Protein AF-A0AA37AEQ0-F1 (afdb_monomer_lite)

Foldseek 3Di:
DDAQDKDWDWDFAPCQPVDRFIFIWIWHHHDQAWIKIATDDTPDPVRHQKIWIFHDDPPDPDGTDIDDIDRPPPDQDALDKDWDSDDDVNFIKIKHKHWQFDADFLWKDKDKRAAPPFQAKKFWPFKWKAWPVRDIAGEDEDDDDDPDQFDWHWYWDIDRRIIIIMTDGNHGDGTIMMMMTMIGGPPD

Secondary structure (DSSP, 8-state):
--TTEEEEEEEPPP-STT----EEEEEEE-SSSEEEEEEEEESSGGG-SEEEEEE--TT--SPPEEPPPEE-SS---BT-EEEEEEEETTEEEEEEEEEEEEPPSSEEEEEEEEPTT-SSBEEEEEEEEEETTS-EEEEEESS----STT-EEEEEEE-BSEEEEEEEESS----EEEEEEEEEETT-

Structure (mmCIF, N/CA/C/O backbone):
data_AF-A0AA37AEQ0-F1
#
_entry.id   AF-A0AA37AEQ0-F1
#
loop_
_atom_site.group_PDB
_atom_site.id
_atom_site.type_symbol
_atom_site.label_atom_id
_atom_site.label_alt_id
_atom_site.label_comp_id
_atom_site.label_asym_id
_atom_site.label_entity_id
_at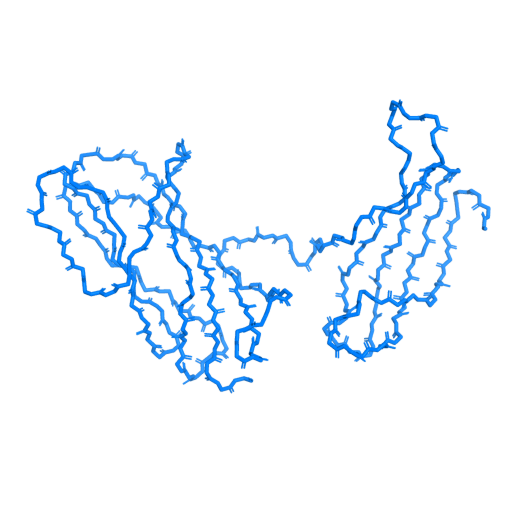om_site.label_seq_id
_atom_site.pdbx_PDB_ins_code
_atom_site.Cartn_x
_atom_site.Cartn_y
_atom_site.Cartn_z
_atom_site.occupancy
_atom_site.B_iso_or_equiv
_atom_site.auth_seq_id
_atom_site.auth_comp_id
_atom_site.auth_asym_id
_atom_site.auth_atom_id
_atom_site.pdbx_PDB_model_num
ATOM 1 N N . MET A 1 1 ? -11.901 4.478 37.609 1.00 84.62 1 MET A N 1
ATOM 2 C CA . MET A 1 1 ? -11.786 3.007 37.739 1.00 84.62 1 MET A CA 1
ATOM 3 C C . MET A 1 1 ? -10.487 2.690 38.466 1.00 84.62 1 MET A C 1
ATOM 5 O O . MET A 1 1 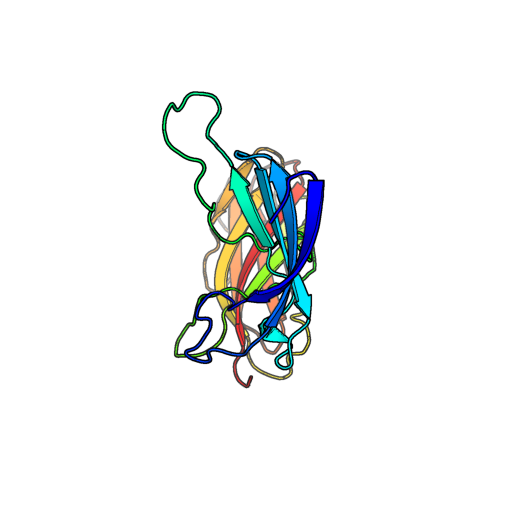? -9.556 3.475 38.286 1.00 84.62 1 MET A O 1
ATOM 9 N N . PRO A 1 2 ? -10.434 1.632 39.291 1.00 93.06 2 PRO A N 1
ATOM 10 C CA . PRO A 1 2 ? -9.207 1.205 39.965 1.00 93.06 2 PRO A CA 1
ATOM 11 C C . PRO A 1 2 ? -8.101 0.816 38.976 1.00 93.06 2 PRO A C 1
ATOM 13 O O . PRO A 1 2 ? -8.379 0.493 37.819 1.00 93.06 2 PRO A O 1
ATOM 16 N N . ASP A 1 3 ? -6.856 0.850 39.433 1.00 94.06 3 ASP A N 1
ATOM 17 C CA . ASP A 1 3 ? -5.698 0.402 38.656 1.00 94.06 3 ASP A CA 1
ATOM 18 C C . ASP A 1 3 ? -5.747 -1.107 38.398 1.00 94.06 3 ASP A C 1
ATOM 20 O O . ASP A 1 3 ? -6.312 -1.863 39.189 1.00 94.06 3 ASP A O 1
ATOM 24 N N . LYS A 1 4 ? -5.157 -1.537 37.279 1.00 93.62 4 LYS A N 1
ATOM 25 C CA . LYS A 1 4 ? -5.136 -2.926 36.790 1.00 93.62 4 LYS A CA 1
ATOM 26 C C . LYS A 1 4 ? -6.529 -3.549 36.633 1.00 93.62 4 LYS A C 1
ATOM 28 O O . LYS A 1 4 ? -6.721 -4.734 36.895 1.00 93.62 4 LYS A O 1
ATOM 33 N N . THR A 1 5 ? -7.512 -2.759 36.197 1.00 95.75 5 THR A N 1
ATOM 34 C CA . THR A 1 5 ? -8.882 -3.240 35.943 1.00 95.75 5 THR A CA 1
ATOM 35 C C . THR A 1 5 ? -9.333 -2.959 34.517 1.00 95.75 5 THR A C 1
ATOM 37 O O . THR A 1 5 ? -8.787 -2.091 33.832 1.00 95.75 5 THR A O 1
ATOM 40 N N . ALA A 1 6 ? -10.358 -3.692 34.076 1.00 93.69 6 ALA A N 1
ATOM 41 C CA . ALA A 1 6 ? -11.024 -3.486 32.798 1.00 93.69 6 ALA A CA 1
ATOM 42 C C . ALA A 1 6 ? -12.510 -3.163 33.000 1.00 93.69 6 ALA A C 1
ATOM 44 O O . ALA A 1 6 ? -13.137 -3.639 33.947 1.00 93.69 6 ALA A O 1
ATOM 45 N N . LYS A 1 7 ? -13.084 -2.363 32.100 1.00 94.00 7 LYS A N 1
ATOM 46 C CA . LYS A 1 7 ? -14.513 -2.048 32.085 1.00 94.00 7 LYS A CA 1
ATOM 47 C C . LYS A 1 7 ? -15.039 -2.023 30.655 1.00 94.00 7 LYS A C 1
ATOM 49 O O . LYS A 1 7 ? -14.414 -1.433 29.775 1.00 94.00 7 LYS A O 1
ATOM 54 N N . LEU A 1 8 ? -16.219 -2.607 30.452 1.00 91.75 8 LEU A N 1
ATOM 55 C CA . LEU A 1 8 ? -16.995 -2.394 29.237 1.00 91.75 8 LEU A CA 1
ATOM 56 C C . LEU A 1 8 ? -17.552 -0.971 29.258 1.00 91.75 8 LEU A C 1
ATOM 58 O O . LEU A 1 8 ? -18.265 -0.585 30.189 1.00 91.75 8 LEU A O 1
ATOM 62 N N . VAL A 1 9 ? -17.201 -0.178 28.256 1.00 87.75 9 VAL A N 1
ATOM 63 C CA . VAL A 1 9 ? -17.616 1.217 28.162 1.00 87.75 9 VAL A CA 1
ATOM 64 C C . VAL A 1 9 ? -18.263 1.488 26.819 1.00 87.75 9 VAL A C 1
ATOM 66 O O . VAL A 1 9 ? -17.903 0.916 25.790 1.00 87.75 9 VAL A O 1
ATOM 69 N N . ARG A 1 10 ? -19.220 2.409 26.848 1.00 82.25 10 ARG A N 1
ATOM 70 C CA . ARG A 1 10 ? -19.697 3.069 25.647 1.00 82.25 10 ARG A CA 1
ATOM 71 C C . ARG A 1 10 ? -18.673 4.131 25.264 1.00 82.25 10 ARG A C 1
ATOM 73 O O . ARG A 1 10 ? -18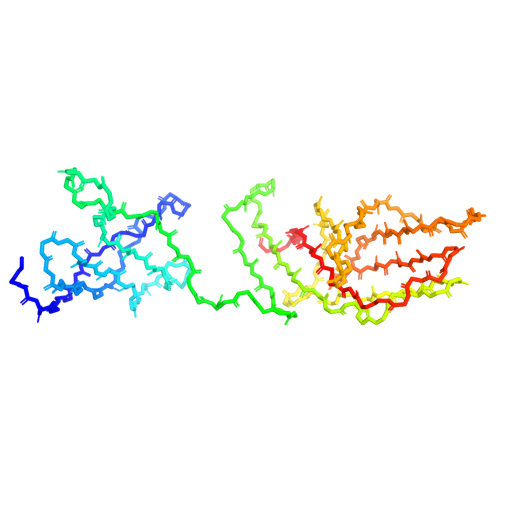.372 4.991 26.090 1.00 82.25 10 ARG A O 1
ATOM 80 N N . ALA A 1 11 ? -18.154 4.071 24.046 1.00 77.50 11 ALA A N 1
ATOM 81 C CA . ALA A 1 11 ? -17.254 5.088 23.525 1.00 77.50 11 ALA A CA 1
ATOM 82 C C . ALA A 1 11 ? -17.711 5.529 22.136 1.00 77.50 11 ALA A C 1
ATOM 84 O O . ALA A 1 11 ? -18.377 4.781 21.421 1.00 77.50 11 ALA A O 1
ATOM 85 N N . TYR A 1 12 ? -17.374 6.764 21.782 1.00 74.00 12 TYR A N 1
ATOM 86 C CA . TYR A 1 12 ? -17.659 7.294 20.460 1.00 74.00 12 TYR A CA 1
ATOM 87 C C . TYR A 1 12 ? -16.391 7.192 19.613 1.00 74.00 12 TYR A C 1
ATOM 89 O O . TYR A 1 12 ? -15.313 7.544 20.103 1.00 74.00 12 TYR A O 1
ATOM 97 N N . PRO A 1 13 ? -16.500 6.690 18.375 1.00 66.69 13 PRO A N 1
ATOM 98 C CA . PRO A 1 13 ? -15.394 6.718 17.437 1.00 66.69 13 PRO A CA 1
ATOM 99 C C . PRO A 1 13 ? -15.082 8.181 17.073 1.00 66.69 13 PRO A C 1
ATOM 101 O O . PRO A 1 13 ? -15.890 9.075 17.356 1.00 66.69 13 PRO A O 1
ATOM 104 N N . PRO A 1 14 ? -13.944 8.453 16.409 1.00 60.06 14 PRO A N 1
ATOM 105 C CA . PRO A 1 14 ? -13.762 9.720 15.706 1.00 60.06 14 PRO A CA 1
ATOM 106 C C . PRO A 1 14 ? -15.007 10.010 14.867 1.00 60.06 14 PRO A C 1
ATOM 108 O O . PRO A 1 14 ? -15.624 9.064 14.373 1.00 60.06 14 PRO A O 1
ATOM 111 N N . ALA A 1 15 ? -15.375 11.283 14.701 1.00 56.88 15 ALA A N 1
ATOM 112 C CA . ALA A 1 15 ? -16.514 11.704 13.883 1.00 56.88 15 ALA A CA 1
ATOM 113 C C . ALA A 1 15 ? -16.268 11.393 12.391 1.00 56.88 15 ALA A C 1
ATOM 115 O O . ALA A 1 15 ? -16.078 12.274 11.559 1.00 56.88 15 ALA A O 1
ATOM 116 N N . MET A 1 16 ? -16.237 10.111 12.053 1.00 50.28 16 MET A N 1
ATOM 117 C CA . MET A 1 16 ? -16.204 9.581 10.709 1.00 50.28 16 MET A CA 1
ATOM 118 C C . MET A 1 16 ? -17.612 9.771 10.157 1.00 50.28 16 MET A C 1
ATOM 120 O O . MET A 1 16 ? -18.535 9.039 10.501 1.00 50.28 16 MET A O 1
ATOM 124 N N . TYR A 1 17 ? -17.772 10.789 9.313 1.00 45.34 17 TYR A N 1
ATOM 125 C CA . TYR A 1 17 ? -18.969 11.010 8.494 1.00 45.34 17 TYR A CA 1
ATOM 126 C C . TYR A 1 17 ? -20.237 11.470 9.226 1.00 45.34 17 TYR A C 1
ATOM 128 O O . TYR A 1 17 ? -21.337 11.095 8.835 1.00 45.34 17 TYR A O 1
ATOM 136 N N . GLY A 1 18 ? -20.112 12.296 10.270 1.00 47.34 18 GLY A N 1
ATOM 137 C CA . GLY A 1 18 ? -21.272 12.956 10.896 1.00 47.34 18 GLY A CA 1
ATOM 138 C C . GLY A 1 18 ? -22.235 12.025 11.646 1.00 47.34 18 GLY A C 1
ATOM 139 O O . GLY A 1 18 ? -23.206 12.504 12.224 1.00 47.34 18 GLY A O 1
ATOM 140 N N . ASN A 1 19 ? -21.945 10.722 11.701 1.00 52.44 19 ASN A N 1
ATOM 141 C CA . ASN A 1 19 ? -22.732 9.733 12.424 1.00 52.44 19 ASN A CA 1
ATOM 142 C C . ASN A 1 19 ? -22.028 9.361 13.732 1.00 52.44 19 ASN A C 1
ATOM 144 O O . ASN A 1 19 ? -21.001 8.685 13.746 1.00 52.44 19 ASN A O 1
ATOM 148 N N . ALA A 1 20 ? -22.606 9.794 14.853 1.00 52.16 20 ALA A N 1
ATOM 149 C CA . ALA A 1 20 ? -22.179 9.432 16.203 1.00 52.16 20 ALA A CA 1
ATOM 150 C C . ALA A 1 20 ? -22.712 8.039 16.596 1.00 52.16 20 ALA A C 1
ATOM 152 O O . ALA A 1 20 ? -23.422 7.882 17.593 1.00 52.16 20 ALA A O 1
ATOM 153 N N . GLY A 1 21 ? -22.402 7.025 15.783 1.00 60.69 21 GLY A N 1
ATOM 154 C CA . GLY A 1 21 ? -22.750 5.640 16.079 1.00 60.69 21 GLY A CA 1
ATOM 155 C C . GLY A 1 21 ? -22.120 5.204 17.402 1.00 60.69 21 GLY A C 1
ATOM 156 O O . GLY A 1 21 ? -20.934 5.422 17.655 1.00 60.69 21 GLY A O 1
ATOM 157 N N . THR A 1 22 ? -22.931 4.626 18.285 1.00 64.31 22 THR A N 1
ATOM 158 C CA . THR A 1 22 ? -22.464 4.112 19.573 1.00 64.31 22 THR A CA 1
ATOM 159 C C . THR A 1 22 ? -21.633 2.852 19.353 1.00 64.31 22 THR A C 1
ATOM 161 O O . THR A 1 22 ? -22.151 1.877 18.810 1.00 64.31 22 THR A O 1
ATOM 164 N N . THR A 1 23 ? -20.392 2.822 19.844 1.00 74.69 23 THR A N 1
ATOM 165 C CA . THR A 1 23 ? -19.597 1.592 19.856 1.00 74.69 23 THR A CA 1
ATOM 166 C C . THR A 1 23 ? -19.450 1.009 21.259 1.00 74.69 23 THR A C 1
ATOM 168 O O . THR A 1 23 ? -19.633 1.688 22.279 1.00 74.69 23 THR A O 1
ATOM 171 N N . ILE A 1 24 ? -19.149 -0.288 21.307 1.00 82.69 24 ILE A N 1
ATOM 172 C CA . ILE A 1 24 ? -18.793 -1.002 22.529 1.00 82.69 24 ILE A CA 1
ATOM 173 C C . ILE A 1 24 ? -17.273 -1.133 22.552 1.00 82.69 24 ILE A C 1
ATOM 175 O O . ILE A 1 24 ? -16.666 -1.657 21.615 1.00 82.69 24 ILE A O 1
ATOM 179 N N . SER A 1 25 ? -16.658 -0.676 23.639 1.00 86.25 25 SER A N 1
ATOM 180 C CA . SER A 1 25 ? -15.208 -0.697 23.808 1.00 86.25 25 SER A CA 1
ATOM 181 C C . SER A 1 25 ? -14.819 -1.285 25.160 1.00 86.25 25 SER A C 1
ATOM 183 O O . SER A 1 25 ? -15.537 -1.153 26.153 1.00 86.25 25 SER A O 1
ATOM 185 N N . LEU A 1 26 ? -13.650 -1.916 25.209 1.00 90.44 26 LEU A N 1
ATOM 186 C CA . LEU A 1 26 ? -13.000 -2.319 26.447 1.00 90.44 26 LEU A CA 1
ATOM 187 C C . LEU A 1 26 ? -12.008 -1.228 26.855 1.00 90.44 26 LEU A C 1
ATOM 189 O O . LEU A 1 26 ? -11.074 -0.923 26.114 1.00 90.44 26 LEU A O 1
ATOM 193 N N . LEU A 1 27 ? -12.207 -0.649 28.038 1.00 92.69 27 LEU A N 1
ATOM 194 C CA . LEU A 1 27 ? -11.242 0.241 28.673 1.00 92.69 27 LEU A CA 1
ATOM 195 C C . LEU A 1 27 ? -10.448 -0.551 29.709 1.00 92.69 27 LEU A C 1
ATOM 197 O O . LEU A 1 27 ? -11.026 -1.004 30.695 1.00 92.69 27 LEU A O 1
ATOM 201 N N . TYR A 1 28 ? -9.138 -0.678 29.517 1.00 93.75 28 TYR A N 1
ATOM 202 C CA . TYR A 1 28 ? -8.205 -1.194 30.516 1.00 93.75 28 TYR A CA 1
ATOM 203 C C . TYR A 1 28 ? -7.392 -0.043 31.107 1.00 93.75 28 TYR A C 1
ATOM 205 O O . TYR A 1 28 ? -6.773 0.725 30.371 1.00 93.75 28 TYR A O 1
ATOM 213 N N . LYS A 1 29 ? -7.364 0.074 32.436 1.00 94.69 29 LYS A N 1
ATOM 214 C CA . LYS A 1 29 ? -6.497 1.025 33.144 1.00 94.69 29 LYS A CA 1
ATOM 215 C C . LYS A 1 29 ? -5.382 0.245 33.815 1.00 94.69 29 LYS A C 1
ATOM 217 O O . LYS A 1 29 ? -5.661 -0.568 34.690 1.00 94.69 29 LYS A O 1
ATOM 222 N N . GLY A 1 30 ? -4.140 0.520 33.428 1.00 92.38 30 GLY A N 1
ATOM 223 C CA . GLY A 1 30 ? -2.967 -0.008 34.116 1.00 92.38 30 GLY A CA 1
ATOM 224 C C . GLY A 1 30 ? -2.722 0.763 35.404 1.00 92.38 30 GLY A C 1
ATOM 225 O O . GLY A 1 30 ? -2.883 0.209 36.485 1.00 92.38 30 GLY A O 1
ATOM 226 N N . ASP A 1 31 ? -2.406 2.051 35.272 1.00 89.69 31 ASP A N 1
ATOM 227 C CA . ASP A 1 31 ? -2.112 2.964 36.379 1.00 89.69 31 ASP A CA 1
ATOM 228 C C . ASP A 1 31 ? -2.518 4.412 36.033 1.00 89.69 31 ASP A C 1
ATOM 230 O O . ASP A 1 31 ? -3.294 4.659 35.101 1.00 89.69 31 ASP A O 1
ATOM 234 N N . ALA A 1 32 ? -2.079 5.399 36.819 1.00 85.75 32 ALA A N 1
ATOM 235 C CA . ALA A 1 32 ? -2.355 6.819 36.572 1.00 85.75 32 ALA A CA 1
ATOM 236 C C . ALA A 1 32 ? -1.830 7.341 35.217 1.00 85.75 32 ALA A C 1
ATOM 238 O O . ALA A 1 32 ? -2.354 8.329 34.697 1.00 85.75 32 ALA A O 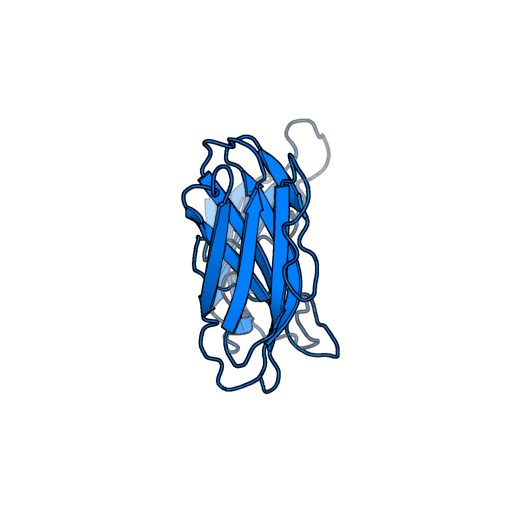1
ATOM 239 N N . ASN A 1 33 ? -0.824 6.680 34.650 1.00 87.44 33 ASN A N 1
ATOM 240 C CA . ASN A 1 33 ? -0.101 7.089 33.454 1.00 87.44 33 ASN A CA 1
ATOM 241 C C . ASN A 1 33 ? -0.396 6.216 32.234 1.00 87.44 33 ASN A C 1
ATOM 243 O O . ASN A 1 33 ? -0.054 6.636 31.134 1.00 87.44 33 ASN A O 1
ATOM 247 N N . TYR A 1 34 ? -1.031 5.057 32.416 1.00 86.06 34 TYR A N 1
ATOM 248 C CA . TYR A 1 34 ? -1.313 4.112 31.343 1.00 86.06 34 TYR A CA 1
ATOM 249 C C . TYR A 1 34 ? -2.765 3.629 31.322 1.00 86.06 34 TYR A C 1
ATOM 251 O O . TYR A 1 34 ? -3.277 3.056 32.292 1.00 86.06 34 TYR A O 1
ATOM 259 N N . ALA A 1 35 ? -3.415 3.798 30.172 1.00 91.19 35 ALA A N 1
ATOM 260 C CA . ALA A 1 35 ? -4.687 3.156 29.860 1.00 91.19 35 ALA A CA 1
ATOM 261 C C . ALA A 1 35 ? -4.805 2.852 28.362 1.00 91.19 35 ALA A C 1
ATOM 263 O O . ALA A 1 35 ? -4.214 3.541 27.533 1.00 91.19 35 ALA A O 1
ATOM 264 N N . VAL A 1 36 ? -5.614 1.849 28.026 1.00 87.50 36 VAL A N 1
ATOM 265 C CA . VAL A 1 36 ? -5.936 1.462 26.648 1.00 87.50 36 VAL A CA 1
ATOM 266 C C . VAL A 1 36 ? -7.444 1.406 26.488 1.00 87.50 36 VAL A C 1
ATOM 268 O O . VAL A 1 36 ? -8.130 0.767 27.286 1.00 87.50 36 VAL A O 1
ATOM 271 N N . LEU A 1 37 ? -7.956 2.035 25.437 1.00 86.38 37 LEU A N 1
ATOM 272 C CA . LEU A 1 37 ? -9.340 1.907 25.003 1.00 86.38 37 LEU A CA 1
ATOM 273 C C . LEU A 1 37 ? -9.348 1.213 23.642 1.00 86.38 37 LEU A C 1
ATOM 275 O O . LEU A 1 37 ? -8.839 1.769 22.674 1.00 86.38 37 LEU A O 1
ATOM 279 N N . SER A 1 38 ? -9.897 0.002 23.571 1.00 83.38 38 SER A N 1
ATOM 280 C CA . SER A 1 38 ? -10.011 -0.757 22.317 1.00 83.38 38 SER A CA 1
ATOM 281 C C . SER A 1 38 ? -11.472 -0.958 21.961 1.00 83.38 38 SER A C 1
ATOM 283 O O . SER A 1 38 ? -12.246 -1.454 22.783 1.00 83.38 38 SER A O 1
ATOM 285 N N . ASN A 1 39 ? -11.850 -0.594 20.741 1.00 83.06 39 ASN A N 1
ATOM 286 C CA . ASN A 1 39 ? -13.159 -0.943 20.229 1.00 83.06 39 ASN A CA 1
ATOM 287 C C . ASN A 1 39 ? -13.263 -2.454 19.979 1.00 83.06 39 ASN A C 1
ATOM 289 O O . ASN A 1 39 ? -12.355 -3.054 19.409 1.00 83.06 39 ASN A O 1
ATOM 293 N N . ILE A 1 40 ? -14.376 -3.052 20.405 1.00 80.81 40 ILE A N 1
ATOM 294 C CA . ILE A 1 40 ? -14.642 -4.489 20.237 1.00 80.81 40 ILE A CA 1
ATOM 295 C C . ILE A 1 40 ? -15.930 -4.771 19.457 1.00 80.81 40 ILE A C 1
ATOM 297 O O . ILE A 1 40 ? -16.263 -5.928 19.222 1.00 80.81 40 ILE A O 1
ATOM 301 N N . GLY A 1 41 ? -16.659 -3.729 19.055 1.00 75.56 41 GLY A N 1
ATOM 302 C CA . GLY A 1 41 ? -17.841 -3.872 18.217 1.00 75.56 41 GLY A CA 1
ATOM 303 C C . GLY A 1 41 ? -18.604 -2.570 18.005 1.00 75.56 41 GLY A C 1
ATOM 304 O O . GLY A 1 41 ? -18.498 -1.618 18.783 1.00 75.56 41 GLY A O 1
ATOM 305 N N . SER A 1 42 ? -19.387 -2.544 16.935 1.00 76.12 42 SER A N 1
ATOM 306 C CA . SER A 1 42 ? -20.275 -1.455 16.536 1.00 76.12 42 SER A CA 1
ATOM 307 C C . SER A 1 42 ? -21.446 -2.036 15.740 1.00 76.12 42 SER A C 1
ATOM 309 O O . SER A 1 42 ? -21.294 -3.080 15.107 1.00 76.12 42 SER A O 1
ATOM 311 N N . ALA A 1 43 ? -22.598 -1.359 15.764 1.00 72.62 43 ALA A N 1
ATOM 312 C CA . ALA A 1 43 ? -23.708 -1.664 14.857 1.00 72.62 43 ALA A CA 1
ATOM 313 C C . ALA A 1 43 ? -23.358 -1.310 13.398 1.00 72.62 43 ALA A C 1
ATOM 315 O O . ALA A 1 43 ? -23.763 -2.012 12.477 1.00 72.62 43 ALA A O 1
ATOM 316 N N . ASP A 1 44 ? -22.545 -0.269 13.203 1.00 69.56 44 ASP A N 1
ATOM 317 C CA . ASP A 1 44 ? -21.992 0.111 11.905 1.00 69.56 44 ASP A CA 1
ATOM 318 C C . ASP A 1 44 ? -20.598 -0.494 11.717 1.00 69.56 44 ASP A C 1
ATOM 320 O O . ASP A 1 44 ? -19.662 -0.151 12.448 1.00 69.56 44 ASP A O 1
ATOM 324 N N . VAL A 1 45 ? -20.439 -1.344 10.697 1.00 64.75 45 VAL A N 1
ATOM 325 C CA . VAL A 1 45 ? -19.181 -2.058 10.392 1.00 64.75 45 VAL A CA 1
ATOM 326 C C . VAL A 1 45 ? -17.984 -1.126 10.167 1.00 64.75 45 VAL A C 1
ATOM 328 O O . VAL A 1 45 ? -16.853 -1.490 10.476 1.00 64.75 45 VAL A O 1
ATOM 331 N N . GLY A 1 46 ? -18.224 0.099 9.689 1.00 63.72 46 GLY A N 1
ATOM 332 C CA . GLY A 1 46 ? -17.184 1.104 9.446 1.00 63.72 46 GLY A CA 1
ATOM 333 C C . GLY A 1 46 ? -16.658 1.812 10.700 1.00 63.72 46 GLY A C 1
ATOM 334 O O . GLY A 1 46 ? -15.742 2.622 10.588 1.00 63.72 46 GLY A O 1
ATOM 335 N N . LEU A 1 47 ? -17.231 1.537 11.877 1.00 68.94 47 LEU A N 1
ATOM 336 C CA . LEU A 1 47 ? -16.826 2.135 13.156 1.00 68.94 47 LEU A CA 1
ATOM 337 C C . LEU A 1 47 ? -16.102 1.134 14.077 1.00 68.94 47 LEU A C 1
ATOM 339 O O . LEU A 1 47 ? -15.818 1.456 15.235 1.00 68.94 47 LEU A O 1
ATOM 343 N N . CYS A 1 48 ? -15.810 -0.072 13.578 1.00 71.62 48 CYS A N 1
ATOM 344 C CA . CYS A 1 48 ? -15.084 -1.111 14.305 1.00 71.62 48 CYS A CA 1
ATOM 345 C C . CYS A 1 48 ? -13.555 -0.926 14.230 1.00 71.62 48 CYS A C 1
ATOM 347 O O . CYS A 1 48 ? -13.049 -0.415 13.240 1.00 71.62 48 CYS A O 1
ATOM 349 N N . GLY A 1 49 ? -12.804 -1.402 15.233 1.00 69.69 49 GLY A N 1
ATOM 350 C CA . GLY A 1 49 ? -11.360 -1.685 15.091 1.00 69.69 49 GLY A CA 1
ATOM 351 C C . GLY A 1 49 ? -10.367 -0.561 15.427 1.00 69.69 49 GLY A C 1
ATOM 352 O O . GLY A 1 49 ? -9.166 -0.736 15.233 1.00 69.69 49 GLY A O 1
ATOM 353 N N . TRP A 1 50 ? -10.826 0.567 15.971 1.00 71.50 50 TRP A N 1
ATOM 354 C CA . TRP A 1 50 ? -9.948 1.650 16.432 1.00 71.50 50 TRP A CA 1
ATOM 355 C C . TRP A 1 50 ? -9.442 1.435 17.871 1.00 71.50 50 TRP A C 1
ATOM 357 O O . TRP A 1 50 ? -10.122 0.825 18.709 1.00 71.50 50 TRP A O 1
ATOM 367 N N . ARG A 1 51 ? -8.261 1.989 18.180 1.00 73.88 51 ARG A N 1
ATOM 368 C CA . ARG A 1 51 ? -7.674 2.009 19.530 1.00 73.88 51 ARG A CA 1
ATOM 369 C C . ARG A 1 51 ? -7.182 3.409 19.914 1.00 73.88 51 ARG A C 1
ATOM 371 O O . ARG A 1 51 ? -6.800 4.203 19.059 1.00 73.88 51 ARG A O 1
ATOM 378 N N . MET A 1 52 ? -7.181 3.696 21.218 1.00 73.81 52 MET A N 1
ATOM 379 C CA . MET A 1 52 ? -6.468 4.829 21.818 1.00 73.81 52 MET A CA 1
ATOM 380 C C . MET A 1 52 ? -5.617 4.391 23.010 1.00 73.81 52 MET A C 1
ATOM 382 O O . MET A 1 52 ? -6.037 3.554 23.817 1.00 73.81 52 MET A O 1
ATOM 386 N N . PHE A 1 53 ? -4.475 5.053 23.178 1.00 77.94 53 PHE A N 1
ATOM 387 C CA . PHE A 1 53 ? -3.611 4.928 24.347 1.00 77.94 53 PHE A CA 1
ATOM 388 C C . PHE A 1 53 ? -3.635 6.213 25.162 1.00 77.94 53 PHE A C 1
ATOM 390 O O . PHE A 1 53 ? -3.646 7.312 24.613 1.00 77.94 53 PHE A O 1
ATOM 397 N N . LYS A 1 54 ? -3.600 6.085 26.484 1.00 80.62 54 LYS A N 1
ATOM 398 C CA . LYS A 1 54 ? -3.268 7.183 27.383 1.00 80.62 54 LYS A CA 1
ATOM 399 C C . LYS A 1 54 ? -1.871 6.942 27.915 1.00 80.62 54 LYS A C 1
ATOM 401 O O . LYS A 1 54 ? -1.648 5.908 28.540 1.00 80.62 54 LYS A O 1
ATOM 406 N N . LEU A 1 55 ? -0.966 7.883 27.670 1.00 80.38 55 LEU A N 1
ATOM 407 C CA . LEU A 1 55 ? 0.431 7.791 28.083 1.00 80.38 55 LEU A CA 1
ATOM 408 C C . LEU A 1 55 ? 0.905 9.126 28.658 1.00 80.38 55 LEU A C 1
ATOM 410 O O . LEU A 1 55 ? 0.486 10.202 28.225 1.00 80.38 55 LEU A O 1
ATOM 414 N N . ARG A 1 56 ? 1.795 9.055 29.650 1.00 80.00 56 ARG A N 1
ATOM 415 C CA . ARG A 1 56 ? 2.645 10.187 30.030 1.00 80.00 56 ARG A CA 1
ATOM 416 C C . ARG A 1 56 ? 3.926 10.108 29.206 1.00 80.00 56 ARG A C 1
ATOM 418 O O . ARG A 1 56 ? 4.555 9.053 29.173 1.00 80.00 56 ARG A O 1
ATOM 425 N N . TYR A 1 57 ? 4.333 11.211 28.583 1.00 73.31 57 TYR A N 1
ATOM 426 C CA . TYR A 1 57 ? 5.634 11.266 27.921 1.00 73.31 57 TYR A CA 1
ATOM 427 C C . TYR A 1 57 ? 6.759 11.072 28.954 1.00 73.31 57 TYR A C 1
ATOM 429 O O . TYR A 1 57 ? 6.722 11.740 29.990 1.00 73.31 57 TYR A O 1
ATOM 437 N N . PRO A 1 58 ? 7.761 10.207 28.693 1.00 58.38 58 PRO A N 1
ATOM 438 C CA . PRO A 1 58 ? 8.803 9.868 29.670 1.00 58.38 58 PRO A CA 1
ATOM 439 C C . PRO A 1 58 ? 9.574 11.070 30.236 1.00 58.38 58 PRO A C 1
ATOM 441 O O . PRO A 1 58 ? 10.077 11.007 31.351 1.00 58.38 58 PRO A O 1
ATOM 444 N N . SER A 1 59 ? 9.644 12.173 29.486 1.00 63.75 59 SER A N 1
ATOM 445 C CA . SER A 1 59 ? 10.349 13.409 29.846 1.00 63.75 59 SER A CA 1
ATOM 446 C C . SER A 1 59 ? 9.443 14.536 30.368 1.00 63.75 59 SER A C 1
ATOM 448 O O . SER A 1 59 ? 9.918 15.653 30.560 1.00 63.75 59 SER A O 1
ATOM 450 N N . SER A 1 60 ? 8.146 14.289 30.587 1.00 67.81 60 SER A N 1
ATOM 451 C CA . SER A 1 60 ? 7.171 15.335 30.919 1.00 67.81 60 SER A CA 1
ATOM 452 C C . SER A 1 60 ? 6.650 15.244 32.358 1.00 67.81 60 SER A C 1
ATOM 454 O O . SER A 1 60 ? 6.259 14.178 32.837 1.00 67.81 60 SER A O 1
ATOM 456 N N . SER A 1 61 ? 6.575 16.393 33.037 1.00 72.88 61 SER A N 1
ATOM 457 C CA . SER A 1 61 ? 5.838 16.564 34.299 1.00 72.88 61 SER A CA 1
ATOM 458 C C . SER A 1 61 ? 4.327 16.739 34.089 1.00 72.88 61 SER A C 1
ATOM 460 O O . SER A 1 61 ? 3.571 16.786 35.061 1.00 72.88 61 SER A O 1
ATOM 462 N N . SER A 1 62 ? 3.871 16.831 32.837 1.00 73.19 62 SER A N 1
ATOM 463 C CA . SER A 1 62 ? 2.463 17.011 32.498 1.00 73.19 62 SER A CA 1
ATOM 464 C C . SER A 1 62 ? 1.642 15.737 32.761 1.00 73.19 62 SER A C 1
ATOM 466 O O . SER A 1 62 ? 2.172 14.622 32.709 1.00 73.19 62 SER A O 1
ATOM 468 N N . PRO A 1 63 ? 0.329 15.869 33.031 1.00 76.12 63 PRO A N 1
ATOM 469 C CA . PRO A 1 63 ? -0.572 14.727 33.142 1.00 76.12 63 PRO A CA 1
ATOM 470 C C . PRO A 1 63 ? -0.558 13.865 31.874 1.00 76.12 63 PRO A C 1
ATOM 472 O O . PRO A 1 63 ? -0.388 14.378 30.770 1.00 76.12 63 PRO A O 1
ATOM 475 N N . ALA A 1 64 ? -0.793 12.558 32.020 1.00 79.12 64 ALA A N 1
ATOM 476 C CA . ALA A 1 64 ? -0.958 11.672 30.872 1.00 79.12 64 ALA A CA 1
ATOM 477 C C . ALA A 1 64 ? -2.130 12.138 29.993 1.00 79.12 64 ALA A C 1
ATOM 479 O O . ALA A 1 64 ? -3.214 12.442 30.507 1.00 79.12 64 ALA A O 1
ATOM 480 N N . VAL A 1 65 ? -1.923 12.149 28.679 1.00 78.25 65 VAL A N 1
ATOM 481 C CA . VAL A 1 65 ? -2.916 12.569 27.684 1.00 78.25 65 VAL A CA 1
ATOM 482 C C . VAL A 1 65 ? -3.336 11.380 26.834 1.00 78.25 65 VAL A C 1
ATOM 484 O O . VAL A 1 65 ? -2.590 10.412 26.686 1.00 78.25 65 VAL A O 1
ATOM 487 N N . TRP A 1 66 ? -4.559 11.432 26.315 1.00 76.38 66 TRP A N 1
ATOM 488 C CA . TRP A 1 66 ? -4.979 10.491 25.286 1.00 76.38 66 TRP A CA 1
ATOM 489 C C . TRP A 1 66 ? -4.244 10.831 23.993 1.00 76.38 66 TRP A C 1
ATOM 491 O O . TRP A 1 66 ? -4.293 11.970 23.531 1.00 76.38 66 TRP A O 1
ATOM 501 N N . MET A 1 67 ? -3.542 9.848 23.450 1.00 68.06 67 MET A N 1
ATOM 502 C CA . MET A 1 67 ? -2.860 9.936 22.169 1.00 68.06 67 MET A CA 1
ATOM 503 C C . MET A 1 67 ? -3.893 9.927 21.031 1.00 68.06 67 MET A C 1
ATOM 505 O O . MET A 1 67 ? -5.038 9.509 21.252 1.00 68.06 67 MET A O 1
ATOM 509 N N . PRO A 1 68 ? -3.520 10.391 19.824 1.00 62.19 68 PRO A N 1
ATOM 510 C CA . PRO A 1 68 ? -4.369 10.269 18.647 1.00 62.19 68 PRO A CA 1
ATOM 511 C C . PRO A 1 68 ? -4.873 8.835 18.447 1.00 62.19 68 PRO A C 1
ATOM 513 O O . PRO A 1 68 ? -4.239 7.868 18.868 1.00 62.19 68 PRO A O 1
ATOM 516 N N . PHE A 1 69 ? -6.034 8.705 17.812 1.00 62.47 69 PHE A N 1
ATOM 517 C CA . PHE A 1 69 ? -6.572 7.405 17.428 1.00 62.47 69 PHE A CA 1
ATOM 518 C C . PHE A 1 69 ? -5.631 6.728 16.429 1.00 62.47 69 PHE A C 1
ATOM 520 O O . PHE A 1 69 ? -5.242 7.348 15.440 1.00 62.47 69 PHE A O 1
ATOM 527 N N . GLU A 1 70 ? -5.323 5.454 16.657 1.00 56.75 70 GLU A N 1
ATOM 528 C CA . GLU A 1 70 ? -4.525 4.642 15.740 1.00 56.75 70 GLU A CA 1
ATOM 529 C C . GLU A 1 70 ? -5.390 3.520 15.157 1.00 56.75 70 GLU A C 1
ATOM 531 O O . GLU A 1 70 ? -6.138 2.833 15.865 1.00 56.75 70 GLU A O 1
ATOM 536 N N . TRP A 1 71 ? -5.315 3.364 13.834 1.00 57.22 71 TRP A N 1
ATOM 537 C CA . TRP A 1 71 ? -5.920 2.248 13.120 1.00 57.22 71 TRP A CA 1
ATOM 538 C C . TRP A 1 71 ? -4.925 1.088 13.110 1.00 57.22 71 TRP A C 1
ATOM 540 O O . TRP A 1 71 ? -3.947 1.116 12.368 1.00 57.22 71 TRP A O 1
ATOM 550 N N . GLU A 1 72 ? -5.140 0.087 13.962 1.00 52.69 72 GLU A N 1
ATOM 551 C CA . GLU A 1 72 ? -4.183 -1.016 14.128 1.00 52.69 72 GLU A CA 1
ATOM 552 C C . GLU A 1 72 ? -4.503 -2.269 13.301 1.00 52.69 72 GLU A C 1
ATOM 554 O O . GLU A 1 72 ? -3.633 -3.127 13.148 1.00 52.69 72 GLU A O 1
ATOM 559 N N . ASN A 1 73 ? -5.726 -2.433 12.780 1.00 49.81 73 ASN A N 1
ATOM 560 C CA . ASN A 1 73 ? -6.114 -3.707 12.179 1.00 49.81 73 ASN A CA 1
ATOM 561 C C . ASN A 1 73 ? -7.018 -3.557 10.939 1.00 49.81 73 ASN A C 1
ATOM 563 O O . ASN A 1 73 ? -8.119 -3.018 11.058 1.00 49.81 73 ASN A O 1
ATOM 567 N N . PRO A 1 74 ? -6.598 -4.087 9.773 1.00 50.19 74 PRO A N 1
ATOM 568 C CA . PRO A 1 74 ? -5.339 -4.804 9.552 1.00 50.19 74 PRO A CA 1
ATOM 569 C C . PRO A 1 74 ? -4.117 -3.866 9.530 1.00 50.19 74 PRO A C 1
ATOM 571 O O . PRO A 1 74 ? -4.247 -2.739 9.052 1.00 50.19 74 PRO A O 1
ATOM 574 N N . PRO A 1 75 ? -2.922 -4.324 9.964 1.00 59.25 75 PRO A N 1
ATOM 575 C CA . PRO A 1 75 ? -1.671 -3.635 9.639 1.00 59.25 75 PRO A CA 1
ATOM 576 C C . PRO A 1 75 ? -1.552 -3.515 8.120 1.00 59.25 75 PRO A C 1
ATOM 578 O O . PRO A 1 75 ? -2.040 -4.408 7.423 1.00 59.25 75 PRO A O 1
ATOM 581 N N . MET A 1 76 ? -0.915 -2.458 7.604 1.00 69.50 76 MET A N 1
ATOM 582 C CA . MET A 1 76 ? -0.739 -2.294 6.156 1.00 69.50 76 MET A CA 1
ATOM 583 C C . MET A 1 76 ? 0.075 -3.456 5.580 1.00 69.50 76 MET A C 1
ATOM 585 O O . MET A 1 76 ? 1.245 -3.642 5.908 1.00 69.50 76 MET A O 1
ATOM 589 N N . LYS A 1 77 ? -0.570 -4.257 4.734 1.00 81.62 77 LYS A N 1
ATOM 590 C CA . LYS A 1 77 ? -0.000 -5.415 4.050 1.00 81.62 77 LYS A CA 1
ATOM 591 C C . LYS A 1 77 ? 0.080 -5.129 2.560 1.00 81.62 77 LYS A C 1
ATOM 593 O O . LYS A 1 77 ? -0.777 -4.456 1.990 1.00 81.62 77 LYS A O 1
ATOM 598 N N . ILE A 1 78 ? 1.093 -5.706 1.925 1.00 87.69 78 ILE A N 1
ATOM 599 C CA . ILE A 1 78 ? 1.172 -5.760 0.468 1.00 87.69 78 ILE A CA 1
ATOM 600 C C . ILE A 1 78 ? -0.046 -6.521 -0.074 1.00 87.69 78 ILE A C 1
ATOM 602 O O . ILE A 1 78 ? -0.407 -7.575 0.447 1.00 87.69 78 ILE A O 1
ATOM 606 N N . GLY A 1 79 ? -0.656 -5.983 -1.128 1.00 86.56 79 GLY A N 1
ATOM 607 C CA . GLY A 1 79 ? -1.795 -6.558 -1.838 1.00 86.56 79 GLY A CA 1
ATOM 608 C C . GLY A 1 79 ? -3.141 -6.381 -1.137 1.00 86.56 79 GLY A C 1
ATOM 609 O O . GLY A 1 79 ? -4.135 -6.911 -1.621 1.00 86.56 79 GLY A O 1
ATOM 610 N N . VAL A 1 80 ? -3.191 -5.666 -0.009 1.00 83.94 80 VAL A N 1
ATOM 611 C CA . VAL A 1 80 ? -4.438 -5.392 0.710 1.00 83.94 80 VAL A CA 1
ATOM 612 C C . VAL A 1 80 ? -4.858 -3.947 0.471 1.00 83.94 80 VAL A C 1
ATOM 614 O O . VAL A 1 80 ? -4.055 -3.021 0.594 1.00 83.94 80 VAL A O 1
ATOM 617 N N . GLU A 1 81 ? -6.127 -3.765 0.121 1.00 85.75 81 GLU A N 1
ATOM 618 C CA . GLU A 1 81 ? -6.748 -2.453 -0.016 1.00 85.75 81 GLU A CA 1
ATOM 619 C C . GLU A 1 81 ? -7.174 -1.917 1.358 1.00 85.75 81 GLU A C 1
ATOM 621 O O . GLU A 1 81 ? -7.798 -2.621 2.155 1.00 85.75 81 GLU A O 1
ATOM 626 N N . TYR A 1 82 ? -6.876 -0.644 1.614 1.00 81.31 82 TYR A N 1
ATOM 627 C CA . TYR A 1 82 ? -7.288 0.069 2.818 1.00 81.31 82 TYR A CA 1
ATOM 628 C C . TYR A 1 82 ? -8.068 1.315 2.438 1.00 81.31 82 TYR A C 1
ATOM 630 O O . TYR A 1 82 ? -7.599 2.149 1.667 1.00 81.31 82 TYR A O 1
ATOM 638 N N . ARG A 1 83 ? -9.249 1.482 3.025 1.00 80.31 83 ARG A N 1
ATOM 639 C CA . ARG A 1 83 ? -10.000 2.732 2.928 1.00 80.31 83 ARG A CA 1
ATOM 640 C C . ARG A 1 83 ? -9.382 3.780 3.853 1.00 80.31 83 ARG A C 1
ATOM 642 O O . ARG A 1 83 ? -9.111 3.490 5.015 1.00 80.31 83 ARG A O 1
ATOM 649 N N . THR A 1 84 ? -9.192 4.994 3.353 1.00 78.69 84 THR A N 1
ATOM 650 C CA . THR A 1 84 ? -8.679 6.124 4.136 1.00 78.69 84 THR A CA 1
ATOM 651 C C . THR A 1 84 ? -9.820 6.983 4.688 1.00 78.69 84 THR A C 1
ATOM 653 O O . THR A 1 84 ? -11.004 6.748 4.424 1.00 78.69 84 THR A O 1
ATOM 656 N N . THR A 1 85 ? -9.469 8.000 5.475 1.00 76.69 85 THR A N 1
ATOM 657 C CA . THR A 1 85 ? -10.411 9.026 5.949 1.00 76.69 85 THR A CA 1
ATOM 658 C C . THR A 1 85 ? -10.723 10.084 4.888 1.00 76.69 85 THR A C 1
ATOM 660 O O . THR A 1 85 ? -11.706 10.814 5.023 1.00 76.69 85 THR A O 1
ATOM 663 N N . GLU A 1 86 ? -9.920 10.171 3.826 1.00 80.75 86 GLU A N 1
ATOM 664 C CA . GLU A 1 86 ? -10.079 11.170 2.775 1.00 80.75 86 GLU A CA 1
ATOM 665 C C . GLU A 1 86 ? -11.271 10.866 1.861 1.00 80.75 86 GLU A C 1
ATOM 667 O O . GLU A 1 86 ? -11.681 9.712 1.669 1.00 80.75 86 GLU A O 1
ATOM 672 N N . ARG A 1 87 ? -11.822 11.929 1.263 1.00 81.38 87 ARG A N 1
ATOM 673 C CA . ARG A 1 87 ? -12.833 11.825 0.211 1.00 81.38 87 ARG A CA 1
ATOM 674 C C . ARG A 1 87 ? -12.452 12.688 -0.983 1.00 81.38 87 ARG A C 1
ATOM 676 O O . ARG A 1 87 ? -12.085 13.844 -0.801 1.00 81.38 87 ARG A O 1
ATOM 683 N N . TYR A 1 88 ? -12.602 12.147 -2.185 1.00 80.81 88 TYR A N 1
ATOM 684 C CA . TYR A 1 88 ? -12.462 12.891 -3.433 1.00 80.81 88 TYR A CA 1
ATOM 685 C C . TYR A 1 88 ? -13.834 12.973 -4.089 1.00 80.81 88 TYR A C 1
ATOM 687 O O . TYR A 1 88 ? -14.446 11.937 -4.334 1.00 80.81 88 TYR A O 1
ATOM 695 N N . ASP A 1 89 ? -14.346 14.186 -4.311 1.00 84.44 89 ASP A N 1
ATOM 696 C CA . ASP A 1 89 ? -15.693 14.382 -4.870 1.00 84.44 89 ASP A CA 1
ATOM 697 C C . ASP A 1 89 ? -16.782 13.625 -4.068 1.00 84.44 89 ASP A C 1
ATOM 699 O O . ASP A 1 89 ? -17.642 12.931 -4.600 1.00 84.44 89 ASP A O 1
ATOM 703 N N . GLY A 1 90 ? -16.667 13.655 -2.733 1.00 77.31 90 GLY A N 1
ATOM 704 C CA . GLY A 1 90 ? -17.562 12.937 -1.814 1.00 77.31 90 GLY A CA 1
ATOM 705 C C . GLY A 1 90 ? -17.363 11.415 -1.747 1.00 77.31 90 GLY A C 1
ATOM 706 O O . GLY A 1 90 ? -17.917 10.766 -0.857 1.00 77.31 90 GLY A O 1
ATOM 707 N N . LYS A 1 91 ? -16.525 10.832 -2.608 1.00 80.00 91 LYS A N 1
ATOM 708 C CA . LYS A 1 91 ? -16.303 9.383 -2.699 1.00 80.00 91 LYS A CA 1
ATOM 709 C C . LYS A 1 91 ? -15.151 8.931 -1.801 1.00 80.00 91 LYS A C 1
ATOM 711 O O . LYS A 1 91 ? -14.218 9.700 -1.579 1.00 80.00 91 LYS A O 1
ATOM 716 N N . PRO A 1 92 ? -15.205 7.721 -1.211 1.00 79.94 92 PRO A N 1
ATOM 717 C CA . PRO A 1 92 ? -14.094 7.199 -0.415 1.00 79.94 92 PRO A CA 1
ATOM 718 C C . PRO A 1 92 ? -12.799 7.089 -1.224 1.00 79.94 92 PRO A C 1
ATOM 720 O O . PRO A 1 92 ? -12.821 6.651 -2.373 1.00 79.94 92 PRO A O 1
ATOM 723 N N . VAL A 1 93 ? -11.684 7.438 -0.584 1.00 87.44 93 VAL A N 1
ATOM 724 C CA . VAL A 1 93 ? -10.335 7.203 -1.104 1.00 87.44 93 VAL A CA 1
ATOM 725 C C . VAL A 1 93 ? -9.756 5.937 -0.474 1.00 87.44 93 VAL A C 1
ATOM 727 O O . VAL A 1 93 ? -9.995 5.634 0.697 1.00 87.44 93 VAL A O 1
ATOM 730 N N . PHE A 1 94 ? -8.990 5.200 -1.265 1.00 89.88 94 PHE A N 1
ATOM 731 C CA . PHE A 1 94 ? -8.347 3.946 -0.908 1.00 89.88 94 PHE A CA 1
ATOM 732 C C . PHE A 1 94 ? -6.846 4.030 -1.163 1.00 89.88 94 PHE A C 1
ATOM 734 O O . PHE A 1 94 ? -6.392 4.798 -2.015 1.00 89.88 94 PHE A O 1
ATOM 741 N N . VAL A 1 95 ? -6.084 3.229 -0.423 1.00 92.75 95 VAL A N 1
ATOM 742 C CA . VAL A 1 95 ? -4.651 3.021 -0.621 1.00 92.75 95 VAL A CA 1
ATOM 743 C C . VAL A 1 95 ? -4.321 1.539 -0.682 1.00 92.75 95 VAL A C 1
ATOM 745 O O . VAL A 1 95 ? -4.985 0.714 -0.053 1.00 92.75 95 VAL A O 1
ATOM 748 N N . MET A 1 96 ? -3.281 1.198 -1.436 1.00 92.50 96 MET A N 1
ATOM 749 C CA . MET A 1 96 ? -2.770 -0.167 -1.522 1.00 92.50 96 MET A CA 1
ATOM 750 C C . MET A 1 96 ? -1.271 -0.153 -1.818 1.00 92.50 96 MET A C 1
ATOM 752 O O . MET A 1 96 ? -0.811 0.617 -2.661 1.00 92.50 96 MET A O 1
ATOM 756 N N . ALA A 1 97 ? -0.523 -1.027 -1.145 1.00 94.56 97 ALA A N 1
ATOM 757 C CA . ALA A 1 97 ? 0.863 -1.321 -1.493 1.00 94.56 97 ALA A CA 1
ATOM 758 C C . ALA A 1 97 ? 0.911 -2.569 -2.382 1.00 94.56 97 ALA A C 1
ATOM 760 O O . ALA A 1 97 ? 0.252 -3.560 -2.077 1.00 94.56 97 ALA A O 1
ATOM 761 N N . VAL A 1 98 ? 1.691 -2.557 -3.457 1.00 95.88 98 VAL A N 1
ATOM 762 C CA . VAL A 1 98 ? 1.813 -3.681 -4.397 1.00 95.88 98 VAL A CA 1
ATOM 763 C C . VAL A 1 98 ? 3.283 -4.036 -4.570 1.00 95.88 98 VAL A C 1
ATOM 765 O O . VAL A 1 98 ? 4.124 -3.161 -4.765 1.00 95.88 98 VAL A O 1
ATOM 768 N N . ASN A 1 99 ? 3.606 -5.327 -4.504 1.00 96.56 99 ASN A N 1
ATOM 769 C CA . ASN A 1 99 ? 4.962 -5.800 -4.758 1.00 96.56 99 ASN A CA 1
ATOM 770 C C . ASN A 1 99 ? 5.273 -5.659 -6.253 1.00 96.56 99 ASN A C 1
ATOM 772 O O . ASN A 1 99 ? 4.633 -6.303 -7.083 1.00 96.56 99 ASN A O 1
ATOM 776 N N . GLY A 1 100 ? 6.252 -4.819 -6.583 1.00 95.62 100 GLY A N 1
ATOM 777 C CA . GLY A 1 100 ? 6.708 -4.618 -7.951 1.00 95.62 100 GLY A CA 1
ATOM 778 C C . GLY A 1 100 ? 7.696 -5.684 -8.430 1.00 95.62 100 GLY A C 1
ATOM 779 O O . GLY A 1 100 ? 7.945 -5.782 -9.631 1.00 95.62 100 GLY A O 1
ATOM 780 N N . GLY A 1 101 ? 8.254 -6.498 -7.529 1.00 97.19 101 GLY A N 1
ATOM 781 C CA . GLY A 1 101 ? 9.357 -7.419 -7.805 1.00 97.19 101 GLY A CA 1
ATOM 782 C C . GLY A 1 101 ? 10.620 -6.672 -8.234 1.00 97.19 101 GLY A C 1
ATOM 783 O O . GLY A 1 101 ? 10.781 -5.496 -7.915 1.00 97.19 101 GLY A O 1
ATOM 784 N N . ALA A 1 102 ? 11.491 -7.332 -9.000 1.00 97.62 102 ALA A N 1
ATOM 785 C CA . ALA A 1 102 ? 12.700 -6.709 -9.538 1.00 97.62 102 ALA A CA 1
ATOM 786 C C . ALA A 1 102 ? 12.345 -5.555 -10.487 1.00 97.62 102 ALA A C 1
ATOM 788 O O . ALA A 1 102 ? 11.537 -5.727 -11.407 1.00 97.62 102 ALA A O 1
ATOM 789 N N . PHE A 1 103 ? 12.932 -4.381 -10.278 1.00 97.31 103 PHE A N 1
ATOM 790 C CA . PHE A 1 103 ? 12.797 -3.264 -11.205 1.00 97.31 103 PHE A CA 1
ATOM 791 C C . PHE A 1 103 ? 13.509 -3.614 -12.530 1.00 97.31 103 PHE A C 1
ATOM 793 O O . PHE A 1 103 ? 14.575 -4.225 -12.480 1.00 97.31 103 PHE A O 1
ATOM 800 N N . PRO A 1 104 ? 12.937 -3.306 -13.712 1.00 95.94 104 PRO A N 1
ATOM 801 C CA . PRO A 1 104 ? 13.559 -3.670 -14.986 1.00 95.94 104 PRO A CA 1
ATOM 802 C C . PRO A 1 104 ? 14.906 -2.968 -15.191 1.00 95.94 104 PRO A C 1
ATOM 804 O O . PRO A 1 104 ? 15.015 -1.766 -14.946 1.00 95.94 104 PRO A O 1
ATOM 807 N N . ASP A 1 105 ? 15.896 -3.705 -15.698 1.00 95.12 105 ASP A N 1
ATOM 808 C CA . ASP A 1 105 ? 17.211 -3.193 -16.095 1.00 95.12 105 ASP A CA 1
ATOM 809 C C . ASP A 1 105 ? 17.242 -2.973 -17.607 1.00 95.12 105 ASP A C 1
ATOM 811 O O . ASP A 1 105 ? 16.942 -3.900 -18.364 1.00 95.12 105 ASP A O 1
ATOM 815 N N . ASN A 1 106 ? 17.613 -1.768 -18.054 1.00 93.25 106 ASN A N 1
ATOM 816 C CA . ASN A 1 106 ? 17.721 -1.405 -19.479 1.00 93.25 106 ASN A CA 1
ATOM 817 C C . ASN A 1 106 ? 16.507 -1.859 -20.324 1.00 93.25 106 ASN A C 1
ATOM 819 O O . ASN A 1 106 ? 16.642 -2.295 -21.467 1.00 93.25 106 ASN A O 1
ATOM 823 N N . SER A 1 107 ? 15.320 -1.838 -19.723 1.00 94.12 107 SER A N 1
ATOM 824 C CA . SER A 1 107 ? 14.084 -2.387 -20.274 1.00 94.12 107 SER A CA 1
ATOM 825 C C . SER A 1 107 ? 12.875 -1.791 -19.553 1.00 94.12 107 SER A C 1
ATOM 827 O O . SER A 1 107 ? 13.005 -0.970 -18.640 1.00 94.12 107 SER A O 1
ATOM 829 N N . SER A 1 108 ? 11.679 -2.200 -19.969 1.00 94.81 108 SER A N 1
ATOM 830 C CA . SER A 1 108 ? 10.429 -1.843 -19.308 1.00 94.81 108 SER A CA 1
ATOM 831 C C . SER A 1 108 ? 9.565 -3.075 -19.077 1.00 94.81 108 SER A C 1
ATOM 833 O O . SER A 1 108 ? 9.745 -4.114 -19.715 1.00 94.81 108 SER A O 1
ATOM 835 N N . LYS A 1 109 ? 8.627 -2.961 -18.139 1.00 95.12 109 LYS A N 1
ATOM 836 C CA . LYS A 1 109 ? 7.583 -3.958 -17.915 1.00 95.12 109 LYS A CA 1
ATOM 837 C C . LYS A 1 109 ? 6.280 -3.292 -17.503 1.00 95.12 109 LYS A C 1
ATOM 839 O O . LYS A 1 109 ? 6.272 -2.185 -16.963 1.00 95.12 109 LYS A O 1
ATOM 844 N N . ILE A 1 110 ? 5.193 -4.016 -17.720 1.00 95.75 110 ILE A N 1
ATOM 845 C CA . ILE A 1 110 ? 3.846 -3.607 -17.336 1.00 95.75 110 ILE A CA 1
ATOM 846 C C . ILE A 1 110 ? 3.420 -4.419 -16.116 1.00 95.75 110 ILE A C 1
ATOM 848 O O . ILE A 1 110 ? 3.620 -5.632 -16.061 1.00 95.75 110 ILE A O 1
ATOM 852 N N . ILE A 1 111 ? 2.831 -3.736 -15.141 1.00 95.69 111 ILE A N 1
ATOM 853 C CA . ILE A 1 111 ? 2.194 -4.323 -13.968 1.00 95.69 111 ILE A CA 1
ATOM 854 C C . ILE A 1 111 ? 0.714 -3.966 -14.033 1.00 95.69 111 ILE A C 1
ATOM 856 O O . ILE A 1 111 ? 0.348 -2.790 -14.005 1.00 95.69 111 ILE A O 1
ATOM 860 N N . GLU A 1 112 ? -0.138 -4.983 -14.107 1.00 94.94 112 GLU A N 1
ATOM 861 C CA . GLU A 1 112 ? -1.578 -4.806 -13.969 1.00 94.94 112 GLU A CA 1
ATOM 862 C C . GLU A 1 112 ? -1.986 -5.037 -12.517 1.00 94.94 112 GLU A C 1
ATOM 864 O O . GLU A 1 112 ? -1.766 -6.109 -11.953 1.00 94.94 112 GLU A O 1
ATOM 869 N N . VAL A 1 113 ? -2.599 -4.025 -11.913 1.00 94.62 113 VAL A N 1
ATOM 870 C CA . VAL A 1 113 ? -3.089 -4.085 -10.538 1.00 94.62 113 VAL A CA 1
ATOM 871 C C . VAL A 1 113 ? -4.608 -4.173 -10.572 1.00 94.62 113 VAL A C 1
ATOM 873 O O . VAL A 1 113 ? -5.279 -3.184 -10.863 1.00 94.62 113 VAL A O 1
ATOM 876 N N . GLN A 1 114 ? -5.146 -5.359 -10.287 1.00 91.62 114 GLN A N 1
ATOM 877 C CA . GLN A 1 114 ? -6.589 -5.565 -10.146 1.00 91.62 114 GLN A CA 1
ATOM 878 C C . GLN A 1 114 ? -7.075 -4.959 -8.830 1.00 91.62 114 GLN A C 1
ATOM 880 O O . GLN A 1 114 ? -6.478 -5.197 -7.779 1.00 91.62 114 GLN A O 1
ATOM 885 N N . ILE A 1 115 ? -8.153 -4.180 -8.891 1.00 89.50 115 ILE A N 1
ATOM 886 C CA . ILE A 1 115 ? -8.751 -3.544 -7.720 1.00 89.50 115 ILE A CA 1
ATOM 887 C C . ILE A 1 115 ? -9.897 -4.417 -7.199 1.00 89.50 115 ILE A C 1
ATOM 889 O O . ILE A 1 115 ? -10.822 -4.715 -7.961 1.00 89.50 115 ILE A O 1
ATOM 893 N N . PRO A 1 116 ? -9.866 -4.828 -5.916 1.00 79.12 116 PRO A N 1
ATOM 894 C CA . PRO A 1 116 ? -10.916 -5.655 -5.335 1.00 79.12 116 PRO A CA 1
ATOM 895 C C . PRO A 1 116 ? -12.309 -5.021 -5.433 1.00 79.12 116 PRO A C 1
ATOM 897 O O . PRO A 1 116 ? -12.471 -3.792 -5.388 1.00 79.12 116 PRO A O 1
ATOM 900 N N . ASP A 1 117 ? -13.319 -5.888 -5.538 1.00 72.62 117 ASP A N 1
ATOM 901 C CA . ASP A 1 117 ? -14.742 -5.557 -5.409 1.00 72.62 117 ASP A CA 1
ATOM 902 C C . ASP A 1 117 ? -15.209 -4.394 -6.299 1.00 72.62 117 ASP A C 1
ATOM 904 O O . ASP A 1 117 ? -16.063 -3.596 -5.914 1.00 72.62 117 ASP A O 1
ATOM 908 N N . THR A 1 118 ? -14.626 -4.270 -7.496 1.00 69.00 118 THR A N 1
ATOM 909 C CA . THR A 1 118 ? -14.929 -3.180 -8.429 1.00 69.00 118 THR A CA 1
ATOM 910 C C . THR A 1 118 ? -15.368 -3.709 -9.788 1.00 69.00 118 THR A C 1
ATOM 912 O O . THR A 1 118 ? -14.616 -4.398 -10.471 1.00 69.00 118 THR A O 1
ATOM 915 N N . SER A 1 119 ? -16.577 -3.329 -10.207 1.00 64.31 119 SER A N 1
ATOM 916 C CA . SER A 1 119 ? -17.087 -3.523 -11.573 1.00 64.31 119 SER A CA 1
ATOM 917 C C . SER A 1 119 ? -17.008 -2.257 -12.442 1.00 64.31 119 SER A C 1
ATOM 919 O O . SER A 1 119 ? -17.255 -2.334 -13.647 1.00 64.31 119 SER A O 1
ATOM 921 N N . GLY A 1 120 ? -16.682 -1.107 -11.836 1.00 75.31 120 GLY A N 1
ATOM 922 C CA . GLY A 1 120 ? -16.653 0.216 -12.466 1.00 75.31 120 GLY A CA 1
ATOM 923 C C . GLY A 1 120 ? -15.250 0.789 -12.695 1.00 75.31 120 GLY A C 1
ATOM 924 O O . GLY A 1 120 ? -14.225 0.147 -12.446 1.00 75.31 120 GLY A O 1
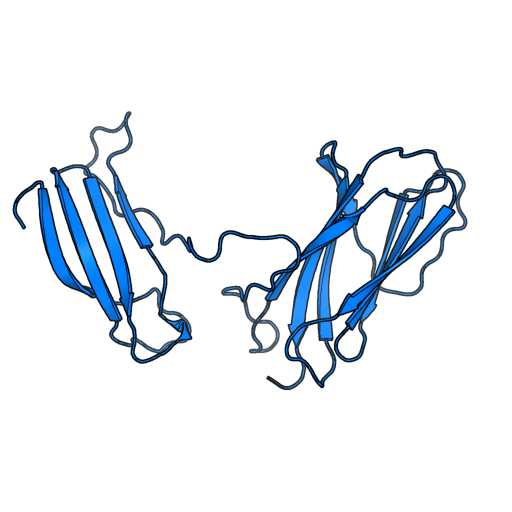ATOM 925 N N . GLN A 1 121 ? -15.196 2.033 -13.177 1.00 88.25 121 GLN A N 1
ATOM 926 C CA . GLN A 1 121 ? -13.920 2.708 -13.409 1.00 88.25 121 GLN A CA 1
ATOM 927 C C . GLN A 1 121 ? -13.207 2.988 -12.087 1.00 88.25 121 GLN A C 1
ATOM 929 O O . GLN A 1 121 ? -13.819 3.349 -11.082 1.00 88.25 121 GLN A O 1
ATOM 934 N N . VAL A 1 122 ? -11.885 2.874 -12.106 1.00 92.12 122 VAL A N 1
ATOM 935 C CA . VAL A 1 122 ? -11.032 3.297 -10.995 1.00 92.12 122 VAL A CA 1
ATOM 936 C C . VAL A 1 122 ? -10.235 4.522 -11.411 1.00 92.12 122 VAL A C 1
ATOM 938 O O . VAL A 1 122 ? -9.787 4.632 -12.553 1.00 92.12 122 VAL A O 1
ATOM 941 N N . LYS A 1 123 ? -10.078 5.473 -10.491 1.00 92.50 123 LYS A N 1
ATOM 942 C CA . LYS A 1 123 ? -9.357 6.723 -10.734 1.00 92.50 123 LYS A CA 1
ATOM 943 C C . LYS A 1 123 ? -8.232 6.856 -9.723 1.00 92.50 123 LYS A C 1
ATOM 945 O O . LYS A 1 123 ? -8.466 7.089 -8.537 1.00 92.50 123 LYS A O 1
ATOM 950 N N . MET A 1 124 ? -7.008 6.696 -10.204 1.00 93.56 124 MET A N 1
ATOM 951 C CA . MET A 1 124 ? -5.803 6.943 -9.432 1.00 93.56 124 MET A CA 1
ATOM 952 C C . MET A 1 124 ? -5.668 8.445 -9.164 1.00 93.56 124 MET A C 1
ATOM 954 O O . MET A 1 124 ? -5.888 9.271 -10.047 1.00 93.56 124 MET A O 1
ATOM 958 N N . LEU A 1 125 ? -5.336 8.776 -7.922 1.00 94.06 125 LEU A N 1
ATOM 959 C CA . LEU A 1 125 ? -5.031 10.120 -7.438 1.00 94.06 125 LEU A CA 1
ATOM 960 C C . LEU A 1 125 ? -3.524 10.328 -7.334 1.00 94.06 125 LEU A C 1
ATOM 962 O O . LEU A 1 125 ? -3.030 11.398 -7.671 1.00 94.06 125 LEU A O 1
ATOM 966 N N . ASP A 1 126 ? -2.814 9.305 -6.861 1.00 94.19 126 ASP A N 1
ATOM 967 C CA . ASP A 1 126 ? -1.365 9.320 -6.717 1.00 94.19 126 ASP A CA 1
ATOM 968 C C . ASP A 1 126 ? -0.809 7.899 -6.837 1.00 94.19 126 ASP A C 1
ATOM 970 O O . ASP A 1 126 ? -1.438 6.928 -6.402 1.00 94.19 126 ASP A O 1
ATOM 974 N N . CYS A 1 127 ? 0.372 7.784 -7.433 1.00 95.44 127 CYS A N 1
ATOM 975 C CA . CYS A 1 127 ? 1.114 6.542 -7.501 1.00 95.44 127 CYS A CA 1
ATOM 976 C C . CYS A 1 127 ? 2.610 6.823 -7.519 1.00 95.44 127 CYS A C 1
ATOM 978 O O . CYS A 1 127 ? 3.089 7.660 -8.281 1.00 95.44 127 CYS A O 1
ATOM 980 N N . TYR A 1 128 ? 3.364 6.078 -6.721 1.00 96.62 128 TYR A N 1
ATOM 981 C CA . TYR A 1 128 ? 4.819 6.124 -6.752 1.00 96.62 128 TYR A CA 1
ATOM 982 C C . TYR A 1 128 ? 5.416 4.760 -6.417 1.00 96.62 128 TYR A C 1
ATOM 984 O O . TYR A 1 128 ? 4.814 3.937 -5.726 1.00 96.62 128 TYR A O 1
ATOM 992 N N . GLY A 1 129 ? 6.622 4.520 -6.923 1.00 97.00 129 GLY A N 1
ATOM 993 C CA . GLY A 1 129 ? 7.448 3.379 -6.556 1.00 97.00 129 GLY A CA 1
ATOM 994 C C . GLY A 1 129 ? 8.482 3.772 -5.508 1.00 97.00 129 GLY A C 1
ATOM 995 O O . GLY A 1 129 ? 8.944 4.911 -5.487 1.00 97.00 129 GLY A O 1
ATOM 996 N N . VAL A 1 130 ? 8.880 2.830 -4.662 1.00 97.62 130 VAL A N 1
ATOM 997 C CA . VAL A 1 130 ? 10.047 2.963 -3.782 1.00 97.62 130 VAL A CA 1
ATOM 998 C C . VAL A 1 130 ? 10.915 1.728 -3.968 1.00 97.62 130 VAL A C 1
ATOM 1000 O O . VAL A 1 130 ? 10.442 0.611 -3.755 1.00 97.62 130 VAL A O 1
ATOM 1003 N N . LEU A 1 131 ? 12.158 1.925 -4.407 1.00 97.94 131 LEU A N 1
ATOM 1004 C CA . LEU A 1 131 ? 13.159 0.859 -4.480 1.00 97.94 131 LEU A CA 1
ATOM 1005 C C . LEU A 1 131 ? 13.559 0.413 -3.066 1.00 97.94 131 LEU A C 1
ATOM 1007 O O . LEU A 1 131 ? 13.484 1.204 -2.127 1.00 97.94 131 LEU A O 1
ATOM 1011 N N . ASP A 1 132 ? 14.079 -0.805 -2.917 1.00 97.31 132 ASP A N 1
ATOM 1012 C CA . ASP A 1 132 ? 14.510 -1.353 -1.615 1.00 97.31 132 ASP A CA 1
ATOM 1013 C C . ASP A 1 132 ? 15.551 -0.479 -0.884 1.00 97.31 132 ASP A C 1
ATOM 1015 O O . ASP A 1 132 ? 15.680 -0.538 0.337 1.00 97.31 132 ASP A O 1
ATOM 1019 N N . ASN A 1 133 ? 16.281 0.367 -1.617 1.00 96.56 133 ASN A N 1
ATOM 1020 C CA . ASN A 1 133 ? 17.243 1.317 -1.055 1.00 96.56 133 ASN A CA 1
ATOM 1021 C C . ASN A 1 133 ? 16.625 2.670 -0.631 1.00 96.56 133 ASN A C 1
ATOM 1023 O O . ASN A 1 133 ? 17.362 3.586 -0.272 1.00 96.56 133 ASN A O 1
ATOM 1027 N N . GLY A 1 134 ? 15.301 2.823 -0.713 1.00 95.62 134 GLY A N 1
ATOM 1028 C CA . GLY A 1 134 ? 14.570 4.045 -0.370 1.00 95.62 134 GLY A CA 1
ATOM 1029 C C . GLY A 1 134 ? 14.450 5.076 -1.497 1.00 95.62 134 GLY A C 1
ATOM 1030 O O . GLY A 1 134 ? 13.836 6.121 -1.293 1.00 95.62 134 GLY A O 1
ATOM 1031 N N . THR A 1 135 ? 14.994 4.813 -2.690 1.00 95.38 135 THR A N 1
ATOM 1032 C CA . THR A 1 135 ? 14.848 5.730 -3.833 1.00 95.38 135 THR A CA 1
ATOM 1033 C C . THR A 1 135 ? 13.397 5.759 -4.302 1.00 95.38 135 THR A C 1
ATOM 1035 O O . THR A 1 135 ? 12.852 4.729 -4.703 1.00 95.38 135 THR A O 1
ATOM 1038 N N . GLN A 1 136 ? 12.781 6.941 -4.294 1.00 95.75 136 GLN A N 1
ATOM 1039 C CA . GLN A 1 136 ? 11.423 7.134 -4.790 1.00 95.75 136 GLN A CA 1
ATOM 1040 C C . GLN A 1 136 ? 11.406 7.341 -6.309 1.00 95.75 136 GLN A C 1
ATOM 1042 O O . GLN A 1 136 ? 12.257 8.030 -6.872 1.00 95.75 136 GLN A O 1
ATOM 1047 N N . ILE A 1 137 ? 10.398 6.768 -6.960 1.00 95.12 137 ILE A N 1
ATOM 1048 C CA . ILE A 1 137 ? 10.121 6.892 -8.390 1.00 95.12 137 ILE A CA 1
ATOM 1049 C C . ILE A 1 137 ? 8.723 7.505 -8.522 1.00 95.12 137 ILE A C 1
ATOM 1051 O O . ILE A 1 137 ? 7.733 6.794 -8.320 1.00 95.12 137 ILE A O 1
ATOM 1055 N N . PRO A 1 138 ? 8.619 8.814 -8.805 1.00 92.06 138 PRO A N 1
ATOM 1056 C CA . PRO A 1 138 ? 7.333 9.474 -8.983 1.00 92.06 138 PRO A CA 1
ATOM 1057 C C . PRO A 1 138 ? 6.563 8.874 -10.160 1.00 92.06 138 PRO A C 1
ATOM 1059 O O . PRO A 1 138 ? 7.145 8.621 -11.217 1.00 92.06 138 PRO A O 1
ATOM 1062 N N . GLY A 1 139 ? 5.262 8.657 -9.982 1.00 89.62 139 GLY A N 1
ATOM 1063 C CA . GLY A 1 139 ? 4.378 8.259 -11.067 1.00 89.62 139 GLY A CA 1
ATOM 1064 C C . GLY A 1 139 ? 3.891 9.444 -11.880 1.00 89.62 139 GLY A C 1
ATOM 1065 O O . GLY A 1 139 ? 3.525 10.485 -11.338 1.00 89.62 139 GLY A O 1
ATOM 1066 N N . LEU A 1 140 ? 3.855 9.262 -13.195 1.00 90.44 140 LEU A N 1
ATOM 1067 C CA . LEU A 1 140 ? 3.240 10.187 -14.137 1.00 90.44 140 LEU A CA 1
ATOM 1068 C C . LEU A 1 140 ? 1.960 9.574 -14.707 1.00 90.44 140 LEU A C 1
ATOM 1070 O O . LEU A 1 140 ? 1.861 8.361 -14.898 1.00 90.44 140 LEU A O 1
ATOM 1074 N N . PHE A 1 141 ? 0.967 10.411 -14.989 1.00 89.50 141 PHE A N 1
ATOM 1075 C CA . PHE A 1 141 ? -0.239 9.990 -15.697 1.00 89.50 141 PHE A CA 1
ATOM 1076 C C . PHE A 1 141 ? -0.022 10.047 -17.206 1.00 89.50 141 PHE A C 1
ATOM 1078 O O . PHE A 1 141 ? 0.482 11.048 -17.714 1.00 89.50 141 PHE A O 1
ATOM 1085 N N . GLY A 1 142 ? -0.470 9.012 -17.916 1.00 85.81 142 GLY A N 1
ATOM 1086 C CA . GLY A 1 142 ? -0.513 9.002 -19.378 1.00 85.81 142 GLY A CA 1
ATOM 1087 C C . GLY A 1 142 ? 0.211 7.822 -20.018 1.00 85.81 142 GLY A C 1
ATOM 1088 O O . GLY A 1 142 ? 0.545 6.832 -19.363 1.00 85.81 142 GLY A O 1
ATOM 1089 N N . GLU A 1 143 ? 0.414 7.932 -21.329 1.00 85.00 143 GLU A N 1
ATOM 1090 C CA . GLU A 1 143 ? 1.107 6.914 -22.114 1.00 85.00 143 GLU A CA 1
ATOM 1091 C C . GLU A 1 143 ? 2.578 6.809 -21.721 1.00 85.00 143 GLU A C 1
ATOM 1093 O O . GLU A 1 143 ? 3.254 7.811 -21.479 1.00 85.00 143 GLU A O 1
ATOM 1098 N N . SER A 1 144 ? 3.081 5.577 -21.659 1.00 83.12 144 SER A N 1
ATOM 1099 C CA . SER A 1 144 ? 4.474 5.336 -21.300 1.00 83.12 144 SER A CA 1
ATOM 1100 C C . SER A 1 144 ? 5.400 5.687 -22.457 1.00 83.12 144 SER A C 1
ATOM 1102 O O . SER A 1 144 ? 5.297 5.089 -23.530 1.00 83.12 144 SER A O 1
ATOM 1104 N N . VAL A 1 145 ? 6.350 6.589 -22.210 1.00 84.00 145 VAL A N 1
ATOM 1105 C CA . VAL A 1 145 ? 7.428 6.930 -23.145 1.00 84.00 145 VAL A CA 1
ATOM 1106 C C . VAL A 1 145 ? 8.767 6.704 -22.447 1.00 84.00 145 VAL A C 1
ATOM 1108 O O . VAL A 1 145 ? 9.040 7.267 -21.389 1.00 84.00 145 VAL A O 1
ATOM 1111 N N . PHE A 1 146 ? 9.579 5.826 -23.027 1.00 84.12 146 PHE A N 1
ATOM 1112 C CA . PHE A 1 146 ? 10.806 5.284 -22.444 1.00 84.12 146 PHE A CA 1
ATOM 1113 C C . PHE A 1 146 ? 11.953 5.353 -23.465 1.00 84.12 146 PHE A C 1
ATOM 1115 O O . PHE A 1 146 ? 12.494 4.334 -23.889 1.00 84.12 146 PHE A O 1
ATOM 1122 N N . ASP A 1 147 ? 12.273 6.562 -23.917 1.00 80.06 147 ASP A N 1
ATOM 1123 C CA . ASP A 1 147 ? 13.124 6.830 -25.086 1.00 80.06 147 ASP A CA 1
ATOM 1124 C C . ASP A 1 147 ? 14.495 7.448 -24.752 1.00 80.06 147 ASP A C 1
ATOM 1126 O O . ASP A 1 147 ? 15.389 7.481 -25.599 1.00 80.06 147 ASP A O 1
ATOM 1130 N N . ALA A 1 148 ? 14.702 7.904 -23.516 1.00 78.19 148 ALA A N 1
ATOM 1131 C CA . ALA A 1 148 ? 15.964 8.496 -23.088 1.00 78.19 148 ALA A CA 1
ATOM 1132 C C . ALA A 1 148 ? 17.034 7.444 -22.735 1.00 78.19 148 ALA A C 1
ATOM 1134 O O . ALA A 1 148 ? 16.754 6.337 -22.282 1.00 78.19 148 ALA A O 1
ATOM 1135 N N . SER A 1 149 ? 18.308 7.812 -22.858 1.00 75.88 149 SER A N 1
ATOM 1136 C CA . SER A 1 149 ? 19.402 7.036 -22.261 1.00 75.88 149 SER A CA 1
ATOM 1137 C C . SER A 1 149 ? 19.465 7.365 -20.764 1.00 75.88 149 SER A C 1
ATOM 1139 O O . SER A 1 149 ? 19.536 8.541 -20.419 1.00 75.88 149 SER A O 1
ATOM 1141 N N . ASN A 1 150 ? 19.444 6.362 -19.875 1.00 82.06 150 ASN A N 1
ATOM 1142 C CA . ASN A 1 150 ? 19.544 6.526 -18.410 1.00 82.06 150 ASN A CA 1
ATOM 1143 C C . ASN A 1 150 ? 18.296 7.068 -17.659 1.00 82.06 150 ASN A C 1
ATOM 1145 O O . ASN A 1 150 ? 18.423 7.675 -16.592 1.00 82.06 150 ASN A O 1
ATOM 1149 N N . TYR A 1 151 ? 17.075 6.834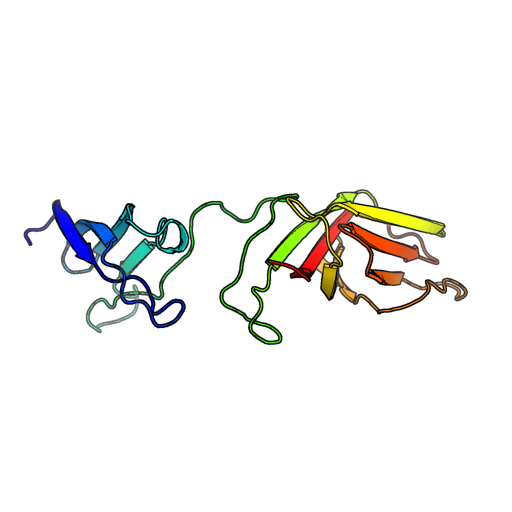 -18.153 1.00 86.31 151 TYR A N 1
ATOM 1150 C CA . TYR A 1 151 ? 15.861 7.167 -17.387 1.00 86.31 151 TYR A CA 1
ATOM 1151 C C . TYR A 1 151 ? 15.573 6.153 -16.261 1.00 86.31 151 TYR A C 1
ATOM 1153 O O . TYR A 1 151 ? 16.093 5.036 -16.239 1.00 86.31 151 TYR A O 1
ATOM 1161 N N . LEU A 1 152 ? 14.723 6.557 -15.317 1.00 91.88 152 LEU A N 1
ATOM 1162 C CA . LEU A 1 152 ? 14.041 5.697 -14.349 1.00 91.88 152 LEU A CA 1
ATOM 1163 C C . LEU A 1 152 ? 12.625 6.255 -14.209 1.00 91.88 152 LEU A C 1
ATOM 1165 O O . LEU A 1 152 ? 12.479 7.398 -13.782 1.00 91.88 152 LEU A O 1
ATOM 1169 N N . GLY A 1 153 ? 11.611 5.506 -14.637 1.00 93.12 153 GLY A N 1
ATOM 1170 C CA . GLY A 1 153 ? 10.270 6.060 -14.823 1.00 93.12 153 GLY A CA 1
ATOM 1171 C C . GLY A 1 153 ? 9.143 5.111 -14.442 1.00 93.12 153 GLY A C 1
ATOM 1172 O O . GLY A 1 153 ? 9.297 3.887 -14.477 1.00 93.12 153 GLY A O 1
ATOM 1173 N N . LEU A 1 154 ? 8.004 5.713 -14.100 1.00 95.56 154 LEU A N 1
ATOM 1174 C CA . LEU A 1 154 ? 6.751 5.053 -13.760 1.00 95.56 154 LEU A CA 1
ATOM 1175 C C . LEU A 1 154 ? 5.599 5.839 -14.394 1.00 95.56 154 LEU A C 1
ATOM 1177 O O . LEU A 1 154 ? 5.432 7.025 -14.122 1.00 95.56 154 LEU A O 1
ATOM 1181 N N . PHE A 1 155 ? 4.803 5.174 -15.225 1.00 94.69 155 PHE A N 1
ATOM 1182 C CA . PHE A 1 155 ? 3.616 5.737 -15.862 1.00 94.69 155 PHE A CA 1
ATOM 1183 C C . PHE A 1 155 ? 2.385 4.939 -15.457 1.00 94.69 155 PHE A C 1
ATOM 1185 O O . PHE A 1 155 ? 2.428 3.710 -15.408 1.00 94.69 155 PHE A O 1
ATOM 1192 N N . THR A 1 156 ? 1.291 5.633 -15.166 1.00 94.31 156 THR A N 1
ATOM 1193 C CA . THR A 1 156 ? 0.044 5.027 -14.701 1.00 94.31 156 THR A CA 1
ATOM 1194 C C . THR A 1 156 ? -1.122 5.382 -15.602 1.00 94.31 156 THR A C 1
ATOM 1196 O O . THR A 1 156 ? -1.251 6.511 -16.085 1.00 94.31 156 THR A O 1
ATOM 1199 N N . GLN A 1 157 ? -1.993 4.398 -15.796 1.00 94.12 157 GLN A N 1
ATOM 1200 C CA . GLN A 1 157 ? -3.223 4.540 -16.554 1.00 94.12 157 GLN A CA 1
ATOM 1201 C C . GLN A 1 157 ? -4.397 3.963 -15.766 1.00 94.12 157 GLN A C 1
ATOM 1203 O O . GLN A 1 157 ? -4.322 2.878 -15.179 1.00 94.12 157 GLN A O 1
ATOM 1208 N N . ASN A 1 158 ? -5.492 4.719 -15.774 1.00 91.81 158 ASN A N 1
ATOM 1209 C CA . ASN A 1 158 ? -6.766 4.310 -15.201 1.00 91.81 158 ASN A CA 1
ATOM 1210 C C . ASN A 1 158 ? -7.447 3.301 -16.125 1.00 91.81 158 ASN A C 1
ATOM 1212 O O . ASN A 1 158 ? -7.454 3.474 -17.342 1.00 91.81 158 ASN A O 1
ATOM 1216 N N . GLY A 1 159 ? -8.065 2.282 -15.542 1.00 86.88 159 GLY A N 1
ATOM 1217 C CA . GLY A 1 159 ? -8.822 1.276 -16.272 1.00 86.88 159 GLY A CA 1
ATOM 1218 C C . GLY A 1 159 ? -10.174 0.989 -15.630 1.00 86.88 159 GLY A C 1
ATOM 1219 O O . GLY A 1 159 ? -10.619 1.665 -14.698 1.00 86.88 159 GLY A O 1
ATOM 1220 N N . ASN A 1 160 ? -10.838 -0.043 -16.145 1.00 89.62 160 ASN A N 1
ATOM 1221 C CA . ASN A 1 160 ? -12.064 -0.575 -15.561 1.00 89.62 160 ASN A CA 1
ATOM 1222 C C . ASN A 1 160 ? -11.707 -1.681 -14.561 1.00 89.62 160 ASN A C 1
ATOM 1224 O O . ASN A 1 160 ? -11.200 -2.722 -14.974 1.00 89.62 160 ASN A O 1
ATOM 1228 N N . GLY A 1 161 ? -11.891 -1.427 -13.263 1.00 89.62 161 GLY A N 1
ATOM 1229 C CA . GLY A 1 161 ? -11.510 -2.351 -12.185 1.00 89.62 161 GLY A CA 1
ATOM 1230 C C . GLY A 1 161 ? -10.006 -2.631 -12.041 1.00 89.62 161 GLY A C 1
ATOM 1231 O O . GLY A 1 161 ? -9.621 -3.465 -11.227 1.00 89.62 161 GLY A O 1
ATOM 1232 N N . LYS A 1 162 ? -9.137 -1.954 -12.803 1.00 92.62 162 LYS A N 1
ATOM 1233 C CA . LYS A 1 162 ? -7.683 -2.166 -12.770 1.00 92.62 162 LYS A CA 1
ATOM 1234 C C . LYS A 1 162 ? -6.885 -0.902 -13.067 1.00 92.62 162 LYS A C 1
ATOM 1236 O O . LYS A 1 162 ? -7.384 0.003 -13.735 1.00 92.62 162 LYS A O 1
ATOM 1241 N N . PHE A 1 163 ? -5.625 -0.897 -12.644 1.00 95.12 163 PHE A N 1
ATOM 1242 C CA . PHE A 1 163 ? -4.608 0.047 -13.104 1.00 95.12 163 PHE A CA 1
ATOM 1243 C C . PHE A 1 163 ? -3.556 -0.660 -13.948 1.00 95.12 163 PHE A C 1
ATOM 1245 O O . PHE A 1 163 ? -3.118 -1.758 -13.603 1.00 95.12 163 PHE A O 1
ATOM 1252 N N . THR A 1 164 ? -3.118 0.006 -15.012 1.00 94.88 164 THR A N 1
ATOM 1253 C CA . THR A 1 164 ? -1.944 -0.402 -15.787 1.00 94.88 164 THR A CA 1
ATOM 1254 C C . THR A 1 164 ? -0.794 0.513 -15.406 1.00 94.88 164 THR A C 1
ATOM 1256 O O . THR A 1 164 ? -0.898 1.734 -15.536 1.00 94.88 164 THR A O 1
ATOM 1259 N N . ILE A 1 165 ? 0.287 -0.070 -14.894 1.00 96.06 165 ILE A N 1
ATOM 1260 C CA . ILE A 1 165 ? 1.466 0.659 -14.434 1.00 96.06 165 ILE A CA 1
ATOM 1261 C C . ILE A 1 165 ? 2.666 0.185 -15.246 1.00 96.06 165 ILE A C 1
ATOM 1263 O O . ILE A 1 165 ? 3.121 -0.949 -15.099 1.00 96.06 165 ILE A O 1
ATOM 1267 N N . SER A 1 166 ? 3.185 1.060 -16.096 1.00 95.81 166 SER A N 1
ATOM 1268 C CA . SER A 1 166 ? 4.412 0.823 -16.848 1.00 95.81 166 SER A CA 1
ATOM 1269 C C . SER A 1 166 ? 5.595 1.335 -16.040 1.00 95.81 166 SER A C 1
ATOM 1271 O O . SER A 1 166 ? 5.649 2.513 -15.693 1.00 95.81 166 SER A O 1
ATOM 1273 N N . VAL A 1 167 ? 6.567 0.472 -15.765 1.00 95.94 167 VAL A N 1
ATOM 1274 C CA . VAL A 1 167 ? 7.842 0.854 -15.145 1.00 95.94 167 VAL A CA 1
ATOM 1275 C C . VAL A 1 167 ? 8.980 0.571 -16.110 1.00 95.94 167 VAL A C 1
ATOM 1277 O O . VAL A 1 167 ? 8.933 -0.403 -16.862 1.00 95.94 167 VAL A O 1
ATOM 1280 N N . GLY A 1 168 ? 10.015 1.400 -16.092 1.00 95.25 168 GLY A N 1
ATOM 1281 C CA . GLY A 1 168 ? 11.150 1.214 -16.985 1.00 95.25 168 GLY A CA 1
ATOM 1282 C C . GLY A 1 168 ? 12.406 1.920 -16.513 1.00 95.25 168 GLY A C 1
ATOM 1283 O O . GLY A 1 168 ? 12.350 2.882 -15.737 1.00 95.25 168 GLY A O 1
ATOM 1284 N N . SER A 1 169 ? 13.543 1.449 -17.013 1.00 94.75 169 SER A N 1
ATOM 1285 C CA . SER A 1 169 ? 14.819 2.129 -16.855 1.00 94.75 169 SER A CA 1
ATOM 1286 C C . SER A 1 169 ? 15.685 2.019 -18.110 1.00 94.75 169 SER A C 1
ATOM 1288 O O . SER A 1 169 ? 15.659 1.026 -18.835 1.00 94.75 169 SER A O 1
ATOM 1290 N N . GLY A 1 170 ? 16.500 3.047 -18.340 1.00 93.19 170 GLY A N 1
ATOM 1291 C CA . GLY A 1 170 ? 17.578 3.038 -19.331 1.00 93.19 170 GLY A CA 1
ATOM 1292 C C . GLY A 1 170 ? 18.945 2.739 -18.709 1.00 93.19 170 GLY A C 1
ATOM 1293 O O . GLY A 1 170 ? 19.950 3.209 -19.234 1.00 93.19 170 GLY A O 1
ATOM 1294 N N . ARG A 1 171 ? 18.968 2.088 -17.537 1.00 92.00 171 ARG A N 1
ATOM 1295 C CA . ARG A 1 171 ? 20.168 1.769 -16.747 1.00 92.00 171 ARG A CA 1
ATOM 1296 C C . ARG A 1 171 ? 19.998 0.447 -16.010 1.00 92.00 171 ARG A C 1
ATOM 1298 O O . ARG A 1 171 ? 18.891 -0.059 -15.888 1.00 92.00 171 ARG A O 1
ATOM 1305 N N . THR A 1 172 ? 21.082 -0.083 -15.460 1.00 94.31 172 THR A N 1
ATOM 1306 C CA . THR A 1 172 ? 20.996 -1.177 -14.486 1.00 94.31 172 THR A CA 1
ATOM 1307 C C . THR A 1 172 ? 20.588 -0.612 -13.124 1.00 94.31 172 THR A C 1
ATOM 1309 O O . THR A 1 172 ? 21.251 0.283 -12.599 1.00 94.31 172 THR A O 1
ATOM 1312 N N . VAL A 1 173 ? 19.486 -1.116 -12.572 1.00 95.31 173 VAL A N 1
ATOM 1313 C CA . VAL A 1 173 ? 18.925 -0.759 -11.264 1.00 95.31 173 VAL A CA 1
ATOM 1314 C C . VAL A 1 173 ? 19.265 -1.833 -10.233 1.00 95.31 173 VAL A C 1
ATOM 1316 O O . VAL A 1 173 ? 19.778 -1.497 -9.170 1.00 95.31 173 VAL A O 1
ATOM 1319 N N . GLY A 1 174 ? 19.012 -3.111 -10.546 1.00 96.06 174 GLY A N 1
ATOM 1320 C CA . GLY A 1 174 ? 19.384 -4.248 -9.693 1.00 96.06 174 GLY A CA 1
ATOM 1321 C C . GLY A 1 174 ? 18.700 -4.309 -8.316 1.00 96.06 174 GLY A C 1
ATOM 1322 O O . GLY A 1 174 ? 19.270 -4.869 -7.382 1.00 96.06 174 GLY A O 1
ATOM 1323 N N . LEU A 1 175 ? 17.507 -3.725 -8.160 1.00 97.88 175 LEU A N 1
ATOM 1324 C CA . LEU A 1 175 ? 16.762 -3.663 -6.892 1.00 97.88 175 LEU A CA 1
ATOM 1325 C C . LEU A 1 175 ? 15.306 -4.089 -7.087 1.00 97.88 175 LEU A C 1
ATOM 1327 O O . LEU A 1 175 ? 14.753 -3.893 -8.172 1.00 97.88 175 LEU A O 1
ATOM 1331 N N . ASN A 1 176 ? 14.660 -4.617 -6.040 1.00 98.06 176 ASN A N 1
ATOM 1332 C CA . ASN A 1 176 ? 13.201 -4.710 -6.044 1.00 98.06 176 ASN A CA 1
ATOM 1333 C C . ASN A 1 176 ? 12.579 -3.372 -5.658 1.00 98.06 176 ASN A C 1
ATOM 1335 O O . ASN A 1 176 ? 13.263 -2.423 -5.257 1.00 98.06 176 ASN A O 1
ATOM 1339 N N . PHE A 1 177 ? 11.263 -3.298 -5.819 1.00 97.69 177 PHE A N 1
ATOM 1340 C CA . PHE A 1 177 ? 10.504 -2.118 -5.457 1.00 97.69 177 PHE A CA 1
ATOM 1341 C C . PHE A 1 177 ? 9.082 -2.446 -5.018 1.00 97.69 177 PHE A C 1
ATOM 1343 O O . PHE A 1 177 ? 8.505 -3.476 -5.376 1.00 97.69 177 PHE A O 1
ATOM 1350 N N . THR A 1 178 ? 8.502 -1.512 -4.272 1.00 97.88 178 THR A N 1
ATOM 1351 C CA . THR A 1 178 ? 7.091 -1.517 -3.883 1.00 97.88 178 THR A CA 1
ATOM 1352 C C . THR A 1 178 ? 6.386 -0.329 -4.521 1.00 97.88 178 THR A C 1
ATOM 1354 O O . THR A 1 178 ? 6.902 0.787 -4.509 1.00 97.88 178 THR A O 1
ATOM 1357 N N . LEU A 1 179 ? 5.208 -0.572 -5.082 1.00 97.44 179 LEU A N 1
ATOM 1358 C CA . LEU A 1 179 ? 4.293 0.451 -5.572 1.00 97.44 179 LEU A CA 1
ATOM 1359 C C . LEU A 1 179 ? 3.343 0.866 -4.455 1.00 97.44 179 LEU A C 1
ATOM 1361 O O . LEU A 1 179 ? 2.802 0.012 -3.756 1.00 97.44 179 LEU A O 1
ATOM 1365 N N . PHE A 1 180 ? 3.080 2.158 -4.348 1.00 96.69 180 PHE A N 1
ATOM 1366 C CA . PHE A 1 180 ? 2.058 2.720 -3.479 1.00 96.69 180 PHE A CA 1
ATOM 1367 C C . PHE A 1 180 ? 1.024 3.409 -4.353 1.00 96.69 180 PHE A C 1
ATOM 1369 O O . PHE A 1 180 ? 1.370 4.222 -5.208 1.00 96.69 180 PHE A O 1
ATOM 1376 N N . LEU A 1 181 ? -0.235 3.030 -4.173 1.00 96.19 181 LEU A N 1
ATOM 1377 C CA . LEU A 1 181 ? -1.360 3.524 -4.949 1.00 96.19 181 LEU A CA 1
ATOM 1378 C C . LEU A 1 181 ? -2.312 4.260 -4.018 1.00 96.19 181 LEU A C 1
ATOM 1380 O O . LEU A 1 181 ? -2.593 3.774 -2.921 1.00 96.19 181 LEU A O 1
ATOM 1384 N N . LYS A 1 182 ? -2.864 5.374 -4.491 1.00 95.62 182 LYS A N 1
ATOM 1385 C CA . LYS A 1 182 ? -3.964 6.102 -3.862 1.00 95.62 182 LYS A CA 1
ATOM 1386 C C . LYS A 1 182 ? -5.018 6.396 -4.916 1.00 95.62 182 LYS A C 1
ATOM 1388 O O . LYS A 1 182 ? -4.696 6.961 -5.956 1.00 95.62 182 LYS A O 1
ATOM 1393 N N . TYR A 1 183 ? -6.265 6.011 -4.678 1.00 94.50 183 TYR A N 1
ATOM 1394 C CA . TYR A 1 183 ? -7.304 6.039 -5.709 1.00 94.50 183 TYR A CA 1
ATOM 1395 C C . TYR A 1 183 ? -8.718 6.114 -5.135 1.00 94.50 183 TYR A C 1
ATOM 1397 O O . TYR A 1 183 ? -8.926 5.963 -3.935 1.00 94.50 183 TYR A O 1
ATOM 1405 N N . TRP A 1 184 ? -9.704 6.331 -6.000 1.00 91.75 184 TRP A N 1
ATOM 1406 C CA . TRP A 1 184 ? -11.126 6.191 -5.686 1.00 91.75 184 TRP A CA 1
ATOM 1407 C C . TRP A 1 184 ? -11.853 5.389 -6.781 1.00 91.75 184 TRP A C 1
ATOM 1409 O O . TRP A 1 184 ? -11.314 5.176 -7.872 1.00 91.75 184 TRP A O 1
ATOM 1419 N N . LYS A 1 185 ? -13.062 4.905 -6.472 1.00 88.12 185 LYS A N 1
ATOM 1420 C CA . LYS A 1 185 ? -13.871 4.016 -7.328 1.00 88.12 185 LYS A CA 1
ATOM 1421 C C . LYS A 1 185 ? -15.120 4.743 -7.845 1.00 88.12 185 LYS A C 1
ATOM 1423 O O . LYS A 1 185 ? -15.843 5.356 -7.060 1.00 88.12 185 LYS A O 1
ATOM 1428 N N . GLU A 1 186 ? -15.398 4.673 -9.146 1.00 80.38 186 GLU A N 1
ATOM 1429 C CA . GLU A 1 186 ? -16.668 5.127 -9.728 1.00 80.38 186 GLU A CA 1
ATOM 1430 C C . GLU A 1 186 ? -17.738 4.043 -9.535 1.00 80.38 186 GLU A C 1
ATOM 1432 O O . GLU A 1 186 ? -17.639 2.965 -10.116 1.00 80.38 186 GLU A O 1
ATOM 1437 N N . GLY A 1 187 ? -18.768 4.332 -8.728 1.00 64.19 187 GLY A N 1
ATOM 1438 C CA . GLY A 1 187 ? -19.947 3.464 -8.575 1.00 64.19 187 GLY A CA 1
ATOM 1439 C C . GLY A 1 187 ? -20.130 2.775 -7.216 1.00 64.19 187 GLY A C 1
ATOM 1440 O O . GLY A 1 187 ? -20.938 1.854 -7.134 1.00 64.19 187 GLY A O 1
ATOM 1441 N N . THR A 1 188 ? -19.418 3.205 -6.169 1.00 52.47 188 THR A N 1
ATOM 1442 C CA . THR A 1 188 ? -19.628 2.768 -4.770 1.00 52.47 188 THR A CA 1
ATOM 1443 C C . THR A 1 188 ? -20.297 3.831 -3.919 1.00 52.47 188 THR A C 1
ATOM 1445 O O . THR A 1 188 ? -19.846 4.997 -4.033 1.00 52.47 188 THR A O 1
#

Radius of gyration: 21.83 Å; chains: 1; bounding box: 45×24×65 Å

Sequence (188 aa):
MPDKTAKLVRAYPPAMYGNAGTTISLLYKGDANYAVLSNIGSADVGLCGWRMFKLRYPSSSSPAVWMPFEWENPPMKIGVEYRTTERYDGKPVFVMAVNGGAFPDNSSKIIEVQIPDTSGQVKMLDCYGVLDNGTQIPGLFGESVFDASNYLGLFTQNGNGKFTISVGSGRTVGLNFTLFLKYWKEGT

pLDDT: mean 83.53, std 13.08, range [45.34, 98.06]